Protein AF-0000000074723724 (afdb_homodimer)

InterPro domains:
  IPR002109 Glutaredoxin [PF00462] (59-127)
  IPR014025 Glutaredoxin subgroup [PR00160] (59-77)
  IPR014025 Glutaredoxin subgroup [PR00160] (110-123)
  IPR014025 Glutaredoxin subgroup [PR00160] (124-137)
  IPR036249 Thioredoxin-like superfamily [SSF52833] (50-151)

Nearest PDB structures (foldseek):
  7ncw-assembly1_A  TM=8.906E-01  e=2.108E-10  Chlamydomonas reinhardtii
  2ht9-assembly1_B  TM=9.575E-01  e=5.076E-09  Homo sapiens
  4i2t-assembly1_A  TM=9.176E-01  e=1.089E-08  Chlorella sorokiniana
  5gtx-assembly2_B  TM=9.236E-01  e=1.931E-08  Polygonaceae
  2hzf-assembly2_B  TM=8.648E-01  e=1.557E-06  Ectromelia virus Moscow

Solvent-accessible surface area (backbone atoms only — not comparable to full-atom values): 16863 Å² total; per-residue (Å²): 134,84,81,72,78,78,70,75,73,72,72,73,68,66,65,59,56,59,57,49,50,52,49,50,54,53,54,59,60,60,62,63,64,62,65,68,58,52,63,62,50,53,60,51,51,55,52,52,51,47,52,49,50,44,63,70,30,47,33,36,33,39,31,35,63,60,37,67,51,23,50,49,45,50,48,54,44,50,74,72,63,41,68,65,47,72,49,54,31,22,37,72,74,66,42,71,66,46,97,49,51,66,58,54,29,52,50,37,26,72,78,72,73,42,48,69,69,19,37,35,28,49,61,53,36,82,71,38,36,38,70,46,49,54,52,29,51,74,72,44,54,42,56,53,54,36,52,74,50,60,36,104,136,79,82,75,73,78,73,76,74,72,73,72,66,67,66,56,57,59,56,49,51,52,50,51,54,54,53,59,61,58,64,64,64,59,65,68,58,51,62,62,47,53,61,51,51,56,52,52,54,47,51,47,49,42,62,69,31,48,32,34,32,39,31,34,62,58,39,65,51,24,51,49,42,51,47,56,43,50,73,72,61,40,68,67,47,72,50,53,32,22,38,74,74,66,43,72,65,46,96,49,51,64,58,52,27,53,51,37,25,72,76,72,74,42,46,67,68,18,37,34,28,49,60,50,36,82,72,38,37,37,70,47,49,54,50,28,52,75,74,44,54,42,57,54,54,37,53,75,49,59,37,104

Foldseek 3Di:
DPPPDPPPPPPPPPPVVVVVVVVVVVVVVVPPVPPVVVVVVLLVVQVVVVLVCLQPWQKEKEDAQQDVLRVLLVVLCVVLVFDHHYDHQAYNVRHGPDPDLVSVLVVCCVPPVGSDDTWMHGNNDTQDHSVRSVVCSVVVNNVVSSVVSVRD/DPDPDDPPPPPPPPPVVVVVVVVVVVVVVVVPVPPVVVVVVLLVVLVVVVLVCLQPWQKEKEDAQQDVLRVLLVVLCVVLVFDHHYDHQAYNVRHGPDPDLVSVLVVCCVPPVGSDDTWMHGNNDTQDHSVRSVVCSVVVNNVVSSVVSVRD

Secondary structure (DSSP, 8-state):
-TTGGGGGGGGGGGHHHHHHHHHHHHHHHHHTTHHHHHHHHHHHHHHHHHHHHHHH-SEEEEE-TT-HHHHHHHHHHHHTT---EEEESB-TTS-BSSS-HHHHHHHHHHHHS---S-EEEETTEEEESHHHHHHHHHHTHHHHHHHHTT--/--TTGGGGGGGGGGHHHHHHHHHHHHHHHHHTTHHHHHHHHHHHHHHHHHHHHHHH-SEEEEE-TT-HHHHHHHHHHHHTT---EEEESB-TTS-BSSS-HHHHHHHHHHHHS---S-EEEETTEEEE-HHHHHHHHHHTHHHHHHHHTT--

Radius of gyration: 32.84 Å; Cα contacts (8 Å, |Δi|>4): 364; chains: 2; bounding box: 117×63×36 Å

Sequence (304 aa):
MATAAMRDAITTRRSWYRLLFLAVTVFILSRRIGALSVLSAQGSLQMSDLEEKINTSKVLLISKEWCPFCQRAKAVLSNLGVSFSVLELENKARQPLVEDPTAVMDYMENITGARSVPRLFIAGHFIGGCDDVVRMASSGELQKRLKQAGAFMATAAMRDAITTRRSWYRLLFLAVTVFILSRRIGALSVLSAQGSLQMSDLEEKINTSKVLLISKEWCPFCQRAKAVLSNLGVSFSVLELENKARQPLVEDPTAVMDYMENITGARSVPRLFIAGHFIGGCDDVVRMASSGELQKRLKQAGAF

pLDDT: mean 84.17, std 22.17, range [23.75, 99.0]

Structure (mmCIF, N/CA/C/O backbone):
data_AF-0000000074723724-model_v1
#
loop_
_entity.id
_entity.type
_entity.pdbx_description
1 polymer 'Glutaredoxin domain-containing protein'
#
loop_
_atom_site.group_PDB
_atom_site.id
_atom_site.type_symbol
_atom_site.label_atom_id
_atom_site.label_alt_id
_atom_site.label_comp_id
_atom_site.label_asym_id
_atom_site.label_entity_id
_atom_site.label_seq_id
_atom_site.pdbx_PDB_ins_code
_atom_site.Cartn_x
_atom_site.Cartn_y
_atom_site.Cartn_z
_atom_site.occupancy
_atom_site.B_iso_or_equiv
_atom_site.auth_seq_id
_atom_site.auth_comp_id
_atom_site.auth_asym_id
_atom_site.auth_atom_id
_atom_site.pdbx_PDB_model_num
ATOM 1 N N . MET A 1 1 ? 88.625 32 -20.906 1 24.2 1 MET A N 1
ATOM 2 C CA . MET A 1 1 ? 88.125 32.25 -19.547 1 24.2 1 MET A CA 1
ATOM 3 C C . MET A 1 1 ? 86.562 32.219 -19.547 1 24.2 1 MET A C 1
ATOM 5 O O . MET A 1 1 ? 85.938 32.344 -18.484 1 24.2 1 MET A O 1
ATOM 9 N N . ALA A 1 2 ? 85.875 32.312 -20.766 1 37.78 2 ALA A N 1
ATOM 10 C CA . ALA A 1 2 ? 84.5 32.688 -20.875 1 37.78 2 ALA A CA 1
ATOM 11 C C . ALA A 1 2 ? 83.562 31.469 -20.656 1 37.78 2 ALA A C 1
ATOM 13 O O . ALA A 1 2 ? 82.375 31.578 -20.719 1 37.78 2 ALA A O 1
ATOM 14 N N . THR A 1 3 ? 84.125 30.188 -20.312 1 31.16 3 THR A N 1
ATOM 15 C CA . THR A 1 3 ? 83.312 28.969 -20.5 1 31.16 3 THR A CA 1
ATOM 16 C C . THR A 1 3 ? 82.438 28.719 -19.281 1 31.16 3 THR A C 1
ATOM 18 O O . THR A 1 3 ? 81.438 27.969 -19.375 1 31.16 3 THR A O 1
ATOM 21 N N . ALA A 1 4 ? 82.688 29.297 -18 1 32.28 4 ALA A N 1
ATOM 22 C CA . ALA A 1 4 ? 82.188 28.688 -16.766 1 32.28 4 ALA A CA 1
ATOM 23 C C . ALA A 1 4 ? 80.75 29.094 -16.469 1 32.28 4 ALA A C 1
ATOM 25 O O . ALA A 1 4 ? 80.062 28.359 -15.789 1 32.28 4 ALA A O 1
ATOM 26 N N . ALA A 1 5 ? 80.25 30.203 -16.859 1 37.78 5 ALA A N 1
ATOM 27 C CA . ALA A 1 5 ? 79.188 30.812 -16.078 1 37.78 5 ALA A CA 1
ATOM 28 C C . ALA A 1 5 ? 77.812 30.156 -16.406 1 37.78 5 ALA A C 1
ATOM 30 O O . ALA A 1 5 ? 76.812 30.406 -15.719 1 37.78 5 ALA A O 1
ATOM 31 N N . MET A 1 6 ? 77.562 29.312 -17.469 1 30.92 6 MET A N 1
ATOM 32 C CA . MET A 1 6 ? 76.25 29.078 -17.922 1 30.92 6 MET A CA 1
ATOM 33 C C . MET A 1 6 ? 75.562 27.969 -17.109 1 30.92 6 MET A C 1
ATOM 35 O O . MET A 1 6 ? 74.438 27.594 -17.391 1 30.92 6 MET A O 1
ATOM 39 N N . ARG A 1 7 ? 76.25 27.297 -16.062 1 36.38 7 ARG A N 1
ATOM 40 C CA . ARG A 1 7 ? 75.625 26.016 -15.648 1 36.38 7 ARG A CA 1
ATOM 41 C C . ARG A 1 7 ? 74.5 26.203 -14.648 1 36.38 7 ARG A C 1
ATOM 43 O O . ARG A 1 7 ? 73.812 25.266 -14.312 1 36.38 7 ARG A O 1
ATOM 50 N N . ASP A 1 8 ? 74.375 27.344 -13.961 1 34.59 8 ASP A N 1
ATOM 51 C CA . ASP A 1 8 ? 73.688 27.219 -12.688 1 34.59 8 ASP A CA 1
ATOM 52 C C . ASP A 1 8 ? 72.188 27.281 -12.875 1 34.59 8 ASP A C 1
ATOM 54 O O . ASP A 1 8 ? 71.438 27.328 -11.898 1 34.59 8 ASP A O 1
ATOM 58 N N . ALA A 1 9 ? 71.562 27.375 -14.141 1 36.59 9 ALA A N 1
ATOM 59 C CA . ALA A 1 9 ? 70.188 27.781 -14.18 1 36.59 9 ALA A CA 1
ATOM 60 C C . ALA A 1 9 ? 69.25 26.609 -13.898 1 36.59 9 ALA A C 1
ATOM 62 O O . ALA A 1 9 ? 68.062 26.797 -13.734 1 36.59 9 ALA A O 1
ATOM 63 N N . ILE A 1 10 ? 69.75 25.344 -13.867 1 40.44 10 ILE A N 1
ATOM 64 C CA . ILE A 1 10 ? 68.75 24.312 -14.078 1 40.44 10 ILE A CA 1
ATOM 65 C C . ILE A 1 10 ? 68.062 23.984 -12.75 1 40.44 10 ILE A C 1
ATOM 67 O O . ILE A 1 10 ? 67 23.328 -12.734 1 40.44 10 ILE A O 1
ATOM 71 N N . THR A 1 11 ? 68.438 24.484 -11.562 1 43.09 11 THR A N 1
ATOM 72 C CA . THR A 1 11 ? 68 23.734 -10.391 1 43.09 11 THR A CA 1
ATOM 73 C C . THR A 1 11 ? 66.625 24.188 -9.938 1 43.09 11 THR A C 1
ATOM 75 O O . THR A 1 11 ? 66 23.531 -9.109 1 43.09 11 THR A O 1
ATOM 78 N N . THR A 1 12 ? 66.062 25.344 -10.391 1 43.47 12 THR A N 1
ATOM 79 C CA . THR A 1 12 ? 65 25.875 -9.578 1 43.47 12 THR A CA 1
ATOM 80 C C . THR A 1 12 ? 63.656 25.297 -10.023 1 43.47 12 THR A C 1
ATOM 82 O O . THR A 1 12 ? 62.594 25.656 -9.484 1 43.47 12 THR A O 1
ATOM 85 N N . ARG A 1 13 ? 63.562 24.469 -11.078 1 45.44 13 ARG A N 1
ATOM 86 C CA . ARG A 1 13 ? 62.219 24.203 -11.625 1 45.44 13 ARG A CA 1
ATOM 87 C C . ARG A 1 13 ? 61.531 23.109 -10.836 1 45.44 13 ARG A C 1
ATOM 89 O O . ARG A 1 13 ? 60.375 22.75 -11.141 1 45.44 13 ARG A O 1
ATOM 96 N N . ARG A 1 14 ? 62.25 22.453 -9.938 1 47.97 14 ARG A N 1
ATOM 97 C CA . ARG A 1 14 ? 61.625 21.234 -9.438 1 47.97 14 ARG A CA 1
ATOM 98 C C . ARG A 1 14 ? 60.594 21.562 -8.344 1 47.97 14 ARG A C 1
ATOM 100 O O . ARG A 1 14 ? 59.688 20.797 -8.086 1 47.97 14 ARG A O 1
ATOM 107 N N . SER A 1 15 ? 60.719 22.812 -7.742 1 51.59 15 SER A N 1
ATOM 108 C CA . SER A 1 15 ? 59.938 22.969 -6.512 1 51.59 15 SER A CA 1
ATOM 109 C C . SER A 1 15 ? 58.5 23.391 -6.805 1 51.59 15 SER A C 1
ATOM 111 O O . SER A 1 15 ? 57.625 23.266 -5.945 1 51.59 15 SER A O 1
ATOM 113 N N . TRP A 1 16 ? 58.281 23.812 -8.078 1 56.59 16 TRP A N 1
ATOM 114 C CA . TRP A 1 16 ? 56.938 24.375 -8.305 1 56.59 16 TRP A CA 1
ATOM 115 C C . TRP A 1 16 ? 55.938 23.266 -8.555 1 56.59 16 TRP A C 1
ATOM 117 O O . TRP A 1 16 ? 54.719 23.484 -8.453 1 56.59 16 TRP A O 1
ATOM 127 N N . TYR A 1 17 ? 56.469 22.016 -8.945 1 57.62 17 TYR A N 1
ATOM 128 C CA . TYR A 1 17 ? 55.5 20.969 -9.281 1 57.62 17 TYR A CA 1
ATOM 129 C C . TYR A 1 17 ? 54.844 20.406 -8.016 1 57.62 17 TYR A C 1
ATOM 131 O O . TYR A 1 17 ? 53.688 19.984 -8.047 1 57.62 17 TYR A O 1
ATOM 139 N N . ARG A 1 18 ? 55.594 20.578 -6.84 1 59.06 18 ARG A N 1
ATOM 140 C CA . ARG A 1 18 ? 55.031 20.047 -5.602 1 59.06 18 ARG A CA 1
ATOM 141 C C . ARG A 1 18 ? 53.938 20.938 -5.055 1 59.06 18 ARG A C 1
ATOM 143 O O . ARG A 1 18 ? 52.969 20.453 -4.492 1 59.06 18 ARG A O 1
ATOM 150 N N . LEU A 1 19 ? 54.031 22.281 -5.312 1 61.84 19 LEU A N 1
ATOM 151 C CA . LEU A 1 19 ? 53 23.203 -4.855 1 61.84 19 LEU A CA 1
ATOM 152 C C . LEU A 1 19 ? 51.75 23.094 -5.734 1 61.84 19 LEU A C 1
ATOM 154 O O . LEU A 1 19 ? 50.625 23.172 -5.234 1 61.84 19 LEU A O 1
ATOM 158 N N . LEU A 1 20 ? 52.062 22.688 -7.004 1 63.62 20 LEU A N 1
ATOM 159 C CA . LEU A 1 20 ? 50.938 22.562 -7.922 1 63.62 20 LEU A CA 1
ATOM 160 C C . LEU A 1 20 ? 50.188 21.266 -7.672 1 63.62 20 LEU A C 1
ATOM 162 O O . LEU A 1 20 ? 48.938 21.25 -7.742 1 63.62 20 LEU A O 1
ATOM 166 N N . PHE A 1 21 ? 50.938 20.297 -7.199 1 62.22 21 PHE A N 1
ATOM 167 C CA . PHE A 1 21 ? 50.312 19.016 -6.934 1 62.22 21 PHE A CA 1
ATOM 168 C C . PHE A 1 21 ? 49.469 19.094 -5.668 1 62.22 21 PHE A C 1
ATOM 170 O O . PHE A 1 21 ? 48.375 18.516 -5.609 1 62.22 21 PHE A O 1
ATOM 177 N N . LEU A 1 22 ? 49.875 19.922 -4.711 1 62.03 22 LEU A N 1
ATOM 178 C CA . LEU A 1 22 ? 49.125 20.094 -3.479 1 62.03 22 LEU A CA 1
ATOM 179 C C . LEU A 1 22 ? 47.875 20.938 -3.719 1 62.03 22 LEU A C 1
ATOM 181 O O . LEU A 1 22 ? 46.812 20.656 -3.16 1 62.03 22 LEU A O 1
ATOM 185 N N . ALA A 1 23 ? 47.938 21.828 -4.656 1 60.78 23 ALA A N 1
ATOM 186 C CA . ALA A 1 23 ? 46.812 22.688 -4.973 1 60.78 23 ALA A CA 1
ATOM 187 C C . ALA A 1 23 ? 45.75 21.922 -5.777 1 60.78 23 ALA A C 1
ATOM 189 O O . ALA A 1 23 ? 44.562 22.078 -5.547 1 60.78 23 ALA A O 1
ATOM 190 N N . VAL A 1 24 ? 46.219 20.984 -6.562 1 59.16 24 VAL A N 1
ATOM 191 C CA . VAL A 1 24 ? 45.281 20.219 -7.383 1 59.16 24 VAL A CA 1
ATOM 192 C C . VAL A 1 24 ? 44.562 19.172 -6.523 1 59.16 24 VAL A C 1
ATOM 194 O O . VAL A 1 24 ? 43.375 18.953 -6.668 1 59.16 24 VAL A O 1
ATOM 197 N N . THR A 1 25 ? 45.344 18.672 -5.555 1 60.91 25 THR A N 1
ATOM 198 C CA . THR A 1 25 ? 44.719 17.688 -4.672 1 60.91 25 THR A CA 1
ATOM 199 C C . THR A 1 25 ? 43.719 18.359 -3.721 1 60.91 25 THR A C 1
ATOM 201 O O . THR A 1 25 ? 42.656 17.812 -3.438 1 60.91 25 THR A O 1
ATOM 204 N N . VAL A 1 26 ? 44.031 19.609 -3.359 1 59.31 26 VAL A N 1
ATOM 205 C CA . VAL A 1 26 ? 43.156 20.344 -2.469 1 59.31 26 VAL A CA 1
ATOM 206 C C . VAL A 1 26 ? 41.938 20.859 -3.25 1 59.31 26 VAL A C 1
ATOM 208 O O . VAL A 1 26 ? 40.812 20.891 -2.729 1 59.31 26 VAL A O 1
ATOM 211 N N . PHE A 1 27 ? 42.094 21.078 -4.531 1 58.72 27 PHE A N 1
ATOM 212 C CA . PHE A 1 27 ? 41 21.578 -5.355 1 58.72 27 PHE A CA 1
ATOM 213 C C . PHE A 1 27 ? 40.031 20.469 -5.688 1 58.72 27 PHE A C 1
ATOM 215 O O 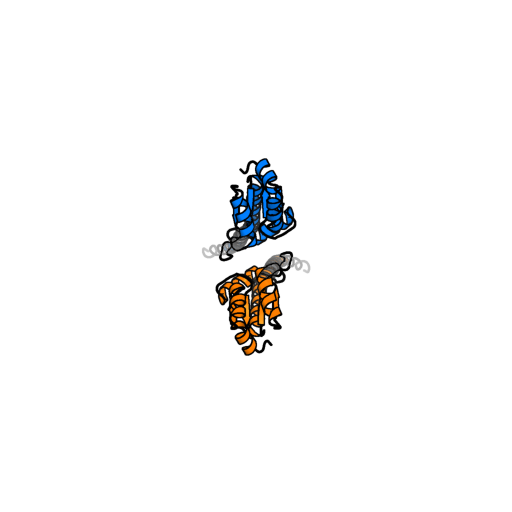. PHE A 1 27 ? 38.812 20.688 -5.707 1 58.72 27 PHE A O 1
ATOM 222 N N . ILE A 1 28 ? 40.469 19.266 -5.816 1 56.91 28 ILE A N 1
ATOM 223 C CA . ILE A 1 28 ? 39.594 18.156 -6.156 1 56.91 28 ILE A CA 1
ATOM 224 C C . ILE A 1 28 ? 38.844 17.688 -4.91 1 56.91 28 ILE A C 1
ATOM 226 O O . ILE A 1 28 ? 37.688 17.328 -4.988 1 56.91 28 ILE A O 1
ATOM 230 N N . LEU A 1 29 ? 39.5 17.859 -3.775 1 55.25 29 LEU A N 1
ATOM 231 C CA . LEU A 1 29 ? 38.875 17.422 -2.537 1 55.25 29 LEU A CA 1
ATOM 232 C C . LEU A 1 29 ? 37.781 18.406 -2.107 1 55.25 29 LEU A C 1
ATOM 234 O O . LEU A 1 29 ? 36.844 18.031 -1.4 1 55.25 29 LEU A O 1
ATOM 238 N N . SER A 1 30 ? 37.812 19.609 -2.664 1 49.69 30 SER A N 1
ATOM 239 C CA . SER A 1 30 ? 36.812 20.562 -2.223 1 49.69 30 SER A CA 1
ATOM 240 C C . SER A 1 30 ? 35.5 20.391 -2.98 1 49.69 30 SER A C 1
ATOM 242 O O . SER A 1 30 ? 34.438 20.812 -2.508 1 49.69 30 SER A O 1
ATOM 244 N N . ARG A 1 31 ? 35.594 19.781 -4.102 1 47.62 31 ARG A N 1
ATOM 245 C CA . ARG A 1 31 ? 34.375 19.781 -4.879 1 47.62 31 ARG A CA 1
ATOM 246 C C . ARG A 1 31 ? 33.438 18.641 -4.457 1 47.62 31 ARG A C 1
ATOM 248 O O . ARG A 1 31 ? 32.25 18.641 -4.766 1 47.62 31 ARG A O 1
ATOM 255 N N . ARG A 1 32 ? 33.969 17.703 -3.861 1 48.59 32 ARG A N 1
ATOM 256 C CA . ARG A 1 32 ? 33.156 16.531 -3.648 1 48.59 32 ARG A CA 1
ATOM 257 C C . ARG A 1 32 ? 32.344 16.641 -2.361 1 48.59 32 ARG A C 1
ATOM 259 O O . ARG A 1 32 ? 31.531 15.766 -2.049 1 48.59 32 ARG A O 1
ATOM 266 N N . ILE A 1 33 ? 32.594 17.562 -1.54 1 51.09 33 ILE A N 1
ATOM 267 C CA . ILE A 1 33 ? 31.875 17.562 -0.268 1 51.09 33 ILE A CA 1
ATOM 268 C C . ILE A 1 33 ? 30.469 18.141 -0.464 1 51.09 33 ILE A C 1
ATOM 270 O O . ILE A 1 33 ? 29.594 17.953 0.392 1 51.09 33 ILE A O 1
ATOM 274 N N . GLY A 1 34 ? 30.203 18.625 -1.606 1 42.34 34 GLY A N 1
ATOM 275 C CA . GLY A 1 34 ? 28.938 19.344 -1.675 1 42.34 34 GLY A CA 1
ATOM 276 C C . GLY A 1 34 ? 27.766 18.438 -1.956 1 42.34 34 GLY A C 1
ATOM 277 O O . GLY A 1 34 ? 26.609 18.859 -1.844 1 42.34 34 GLY A O 1
ATOM 278 N N . ALA A 1 35 ? 27.969 17.297 -2.58 1 48.72 35 ALA A N 1
ATOM 279 C CA . ALA A 1 35 ? 26.812 16.547 -3.074 1 48.72 35 ALA A CA 1
ATOM 280 C C . ALA A 1 35 ? 26.125 15.781 -1.945 1 48.72 35 ALA A C 1
ATOM 282 O O . ALA A 1 35 ? 24.922 15.547 -1.987 1 48.72 35 ALA A O 1
ATOM 283 N N . LEU A 1 36 ? 26.844 15.477 -0.868 1 51.78 36 LEU A N 1
ATOM 284 C CA . LEU A 1 36 ? 26.25 14.672 0.191 1 51.78 36 LEU A CA 1
ATOM 285 C C . LEU A 1 36 ? 25.219 15.477 0.973 1 51.78 36 LEU A C 1
ATOM 287 O O . LEU A 1 36 ? 24.219 14.922 1.454 1 51.78 36 LEU A O 1
ATOM 291 N N . SER A 1 37 ? 25.328 16.812 1.119 1 49.69 37 SER A N 1
ATOM 292 C CA . SER A 1 37 ? 24.453 17.641 1.946 1 49.69 37 SER A CA 1
ATOM 293 C C . SER A 1 37 ? 23.094 17.844 1.287 1 49.69 37 SER A C 1
ATOM 295 O O . SER A 1 37 ? 22.094 18 1.974 1 49.69 37 SER A O 1
ATOM 297 N N . VAL A 1 38 ? 23.047 17.703 0.028 1 50.72 38 VAL A N 1
ATOM 298 C CA . VAL A 1 38 ? 21.828 18.047 -0.691 1 50.72 38 VAL A CA 1
ATOM 299 C C . VAL A 1 38 ? 20.781 16.953 -0.505 1 50.72 38 VAL A C 1
ATOM 301 O O . VAL A 1 38 ? 19.578 17.219 -0.431 1 50.72 38 VAL A O 1
ATOM 304 N N . LEU A 1 39 ? 21.188 15.727 -0.375 1 54 39 LEU A N 1
ATOM 305 C CA . LEU A 1 39 ? 20.25 14.617 -0.244 1 54 39 LEU A CA 1
ATOM 306 C C . LEU A 1 39 ? 19.469 14.719 1.058 1 54 39 LEU A C 1
ATOM 308 O O . LEU A 1 39 ? 18.25 14.477 1.078 1 54 39 LEU A O 1
ATOM 312 N N . SER A 1 40 ? 20.156 15.047 2.18 1 56.91 40 SER A N 1
ATOM 313 C CA . SER A 1 40 ? 19.484 15.195 3.469 1 56.91 40 SER A CA 1
ATOM 314 C C . SER A 1 40 ? 18.547 16.391 3.469 1 56.91 40 SER A C 1
ATOM 316 O O . SER A 1 40 ? 17.469 16.344 4.07 1 56.91 40 SER A O 1
ATOM 318 N N . ALA A 1 41 ? 18.828 17.375 2.701 1 57.78 41 ALA A N 1
ATOM 319 C CA . ALA A 1 41 ? 18.094 18.641 2.693 1 57.78 41 ALA A CA 1
ATOM 320 C C . ALA A 1 41 ? 16.734 18.469 1.996 1 57.78 41 ALA A C 1
ATOM 322 O O . ALA A 1 41 ? 15.742 19.078 2.404 1 57.78 41 ALA A O 1
ATOM 323 N N . GLN A 1 42 ? 16.734 17.641 1.019 1 60.78 42 GLN A N 1
ATOM 324 C CA . GLN A 1 42 ? 15.484 17.453 0.276 1 60.78 42 GLN A CA 1
ATOM 325 C C . GLN A 1 42 ? 14.422 16.781 1.143 1 60.78 42 GLN A C 1
ATOM 327 O O . GLN A 1 42 ? 13.258 17.172 1.11 1 60.78 42 GLN A O 1
ATOM 332 N N . GLY A 1 43 ? 14.859 15.805 1.968 1 67.25 43 GLY A N 1
ATOM 333 C CA . GLY A 1 43 ? 13.93 15.172 2.889 1 67.25 43 GLY A CA 1
ATOM 334 C C . GLY A 1 43 ? 13.328 16.141 3.891 1 67.25 43 GLY A C 1
ATOM 335 O O . GLY A 1 43 ? 12.141 16.062 4.191 1 67.25 43 GLY A O 1
ATOM 336 N N . SER A 1 44 ? 14.094 17.094 4.191 1 74.19 44 SER A N 1
ATOM 337 C CA . SER A 1 44 ? 13.672 18.094 5.168 1 74.19 44 SER A CA 1
ATOM 338 C C . SER A 1 44 ? 12.641 19.031 4.57 1 74.19 44 SER A C 1
ATOM 340 O O . SER A 1 44 ? 11.672 19.406 5.238 1 74.19 44 SER A O 1
ATOM 342 N N . LEU A 1 45 ? 12.734 19.359 3.34 1 83.06 45 LEU A N 1
ATOM 343 C CA . LEU A 1 45 ? 11.805 20.297 2.713 1 83.06 45 LEU A CA 1
ATOM 344 C C . LEU A 1 45 ? 10.438 19.641 2.52 1 83.06 45 LEU A C 1
ATOM 346 O O . LEU A 1 45 ? 9.406 20.297 2.736 1 83.06 45 LEU A O 1
ATOM 350 N N . GLN A 1 46 ? 10.398 18.438 2.201 1 93.06 46 GLN A N 1
ATOM 351 C CA . GLN A 1 46 ? 9.141 17.734 2.012 1 93.06 46 GLN A CA 1
ATOM 352 C C . GLN A 1 46 ? 8.32 17.703 3.301 1 93.06 46 GLN A C 1
ATOM 354 O O . GLN A 1 46 ? 7.117 17.953 3.281 1 93.06 46 GLN A O 1
ATOM 359 N N . MET A 1 47 ? 9.031 17.484 4.406 1 95.19 47 MET A N 1
ATOM 360 C CA . MET A 1 47 ? 8.312 17.375 5.672 1 95.19 47 MET A CA 1
ATOM 361 C C . MET A 1 47 ? 7.84 18.75 6.141 1 95.19 47 MET A C 1
ATOM 363 O O . MET A 1 47 ? 6.766 18.875 6.73 1 95.19 47 MET A O 1
ATOM 367 N N . SER A 1 48 ? 8.672 19.719 5.887 1 95.19 48 SER A N 1
ATOM 368 C CA . SER A 1 48 ? 8.242 21.078 6.223 1 95.19 48 SER A CA 1
ATOM 369 C C . SER A 1 48 ? 6.996 21.469 5.438 1 95.19 48 SER A C 1
ATOM 371 O O . SER A 1 48 ? 6.078 22.094 5.984 1 95.19 48 SER A O 1
ATOM 373 N N . ASP A 1 49 ? 6.941 21.188 4.188 1 96.62 49 ASP A N 1
ATOM 374 C CA . ASP A 1 49 ? 5.777 21.469 3.348 1 96.62 49 ASP A CA 1
ATOM 375 C C . ASP A 1 49 ? 4.551 20.703 3.844 1 96.62 49 ASP A C 1
ATOM 377 O O . ASP A 1 49 ? 3.443 21.25 3.855 1 96.62 49 ASP A O 1
ATOM 381 N N . LEU A 1 50 ? 4.781 19.484 4.234 1 98.06 50 LEU A N 1
ATOM 382 C CA . LEU A 1 50 ? 3.693 18.656 4.746 1 98.06 50 LEU A CA 1
ATOM 383 C C . LEU A 1 50 ? 3.123 19.25 6.031 1 98.06 50 LEU A C 1
ATOM 385 O O . LEU A 1 50 ? 1.904 19.359 6.184 1 98.06 50 LEU A O 1
ATOM 389 N N . GLU A 1 51 ? 3.963 19.594 6.91 1 97.62 51 GLU A N 1
ATOM 390 C CA . GLU A 1 51 ? 3.523 20.203 8.164 1 97.62 51 GLU A CA 1
ATOM 391 C C . GLU A 1 51 ? 2.723 21.469 7.906 1 97.62 51 GLU A C 1
ATOM 393 O O . GLU A 1 51 ? 1.697 21.703 8.555 1 97.62 51 GLU A O 1
ATOM 398 N N . GLU A 1 52 ? 3.24 22.234 7 1 97.88 52 GLU A N 1
ATOM 399 C CA . GLU A 1 52 ? 2.52 23.453 6.641 1 97.88 52 GLU A CA 1
ATOM 400 C C . GLU A 1 52 ? 1.139 23.125 6.078 1 97.88 52 GLU A C 1
ATOM 402 O O . GLU A 1 52 ? 0.149 23.781 6.438 1 97.88 52 GLU A O 1
ATOM 407 N N . LYS A 1 53 ? 1.047 22.172 5.195 1 98.25 53 LYS A N 1
ATOM 408 C CA . LYS A 1 53 ? -0.225 21.781 4.602 1 98.25 53 LYS A CA 1
ATOM 409 C C . LYS A 1 53 ? -1.205 21.297 5.672 1 98.25 53 LYS A C 1
ATOM 411 O O . LYS A 1 53 ? -2.385 21.656 5.645 1 98.25 53 LYS A O 1
ATOM 416 N N . ILE A 1 54 ? -0.686 20.516 6.613 1 98.56 54 ILE A N 1
ATOM 417 C CA . ILE A 1 54 ? -1.52 20.031 7.703 1 98.56 54 ILE A CA 1
ATOM 418 C C . ILE A 1 54 ? -2.068 21.203 8.508 1 98.56 54 ILE A C 1
ATOM 420 O O . ILE A 1 54 ? -3.262 21.25 8.812 1 98.56 54 ILE A O 1
ATOM 424 N N . ASN A 1 55 ? -1.264 22.188 8.695 1 97.62 55 ASN A N 1
ATOM 425 C CA . ASN A 1 55 ? -1.603 23.281 9.609 1 97.62 55 ASN A CA 1
ATOM 426 C C . ASN A 1 55 ? -2.439 24.344 8.914 1 97.62 55 ASN A C 1
ATOM 428 O O . ASN A 1 55 ? -3.117 25.141 9.578 1 97.62 55 ASN A O 1
ATOM 432 N N . THR A 1 56 ? -2.447 24.391 7.609 1 97.75 56 THR A N 1
ATOM 433 C CA . THR A 1 56 ? -3.121 25.5 6.93 1 97.75 56 THR A CA 1
ATOM 434 C C . THR A 1 56 ? -4.41 25.016 6.273 1 97.75 56 THR A C 1
ATOM 436 O O . THR A 1 56 ? -5.262 25.828 5.902 1 97.75 56 THR A O 1
ATOM 439 N N . SER A 1 57 ? -4.555 23.75 6.082 1 98.06 57 SER A N 1
ATOM 440 C CA . SER A 1 57 ? -5.754 23.219 5.453 1 98.06 57 SER A CA 1
ATOM 441 C C . SER A 1 57 ? -6.891 23.062 6.465 1 98.06 57 SER A C 1
ATOM 443 O O . SER A 1 57 ? -6.66 22.672 7.609 1 98.06 57 SER A O 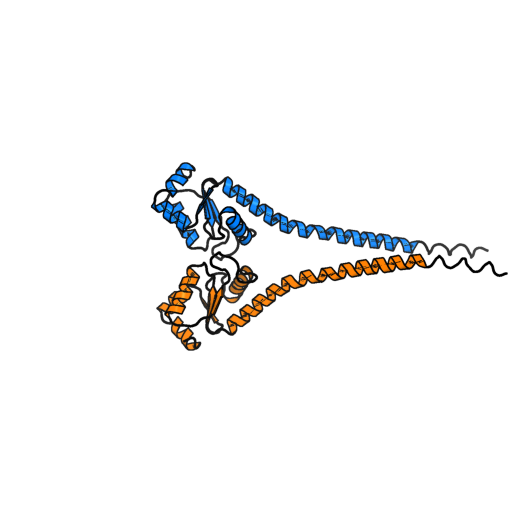1
ATOM 445 N N . LYS A 1 58 ? -8.078 23.391 6.012 1 98.38 58 LYS A N 1
ATOM 446 C CA . LYS A 1 58 ? -9.234 23.109 6.859 1 98.38 58 LYS A CA 1
ATOM 447 C C . LYS A 1 58 ? -9.461 21.594 6.973 1 98.38 58 LYS A C 1
ATOM 449 O O . LYS A 1 58 ? -9.734 21.094 8.062 1 98.38 58 LYS A O 1
ATOM 454 N N . VAL A 1 59 ? -9.453 20.906 5.832 1 98.94 59 VAL A N 1
ATOM 455 C CA . VAL A 1 59 ? -9.594 19.469 5.742 1 98.94 59 VAL A CA 1
ATOM 456 C C . VAL A 1 59 ? -8.523 18.891 4.809 1 98.94 59 VAL A C 1
ATOM 458 O O . VAL A 1 59 ? -8.461 19.266 3.635 1 98.94 59 VAL A O 1
ATOM 461 N N . LEU A 1 60 ? -7.598 18.031 5.332 1 98.94 60 LEU A N 1
ATOM 462 C CA . LEU A 1 60 ? -6.539 17.422 4.543 1 98.94 60 LEU A CA 1
ATOM 463 C C . LEU A 1 60 ? -6.586 15.898 4.672 1 98.94 60 LEU A C 1
ATOM 465 O O . LEU A 1 60 ? -6.66 15.367 5.785 1 98.94 60 LEU A O 1
ATOM 469 N N . LEU A 1 61 ? -6.578 15.227 3.557 1 99 61 LEU A N 1
ATOM 470 C CA . LEU A 1 61 ? -6.516 13.773 3.521 1 99 61 LEU A CA 1
ATOM 471 C C . LEU A 1 61 ? -5.199 13.305 2.914 1 99 61 LEU A C 1
ATOM 473 O O . LEU A 1 61 ? -4.883 13.641 1.771 1 99 61 LEU A O 1
ATOM 477 N N . ILE A 1 62 ? -4.395 12.617 3.746 1 98.94 62 ILE A N 1
ATOM 478 C CA . ILE A 1 62 ? -3.252 11.898 3.201 1 98.94 62 ILE A CA 1
ATOM 479 C C . ILE A 1 62 ? -3.723 10.594 2.557 1 98.94 62 ILE A C 1
ATOM 481 O O . ILE A 1 62 ? -4.441 9.805 3.18 1 98.94 62 ILE A O 1
ATOM 485 N N . SER A 1 63 ? -3.301 10.328 1.326 1 98.88 63 SER A N 1
ATOM 486 C CA . SER A 1 63 ? -3.975 9.297 0.545 1 98.88 63 SER A CA 1
ATOM 487 C C . SER A 1 63 ? -3.029 8.664 -0.471 1 98.88 63 SER A C 1
ATOM 489 O O . SER A 1 63 ? -1.89 9.109 -0.625 1 98.88 63 SER A O 1
ATOM 491 N N . LYS A 1 64 ? -3.463 7.598 -0.994 1 98.38 64 LYS A N 1
ATOM 492 C CA . LYS A 1 64 ? -2.941 6.992 -2.215 1 98.38 64 LYS A CA 1
ATOM 493 C C . LYS A 1 64 ? -4.062 6.719 -3.215 1 98.38 64 LYS A C 1
ATOM 495 O O . LYS A 1 64 ? -5.113 6.191 -2.846 1 98.38 64 LYS A O 1
ATOM 500 N N . GLU A 1 65 ? -3.82 7.098 -4.453 1 98.25 65 GLU A N 1
ATOM 501 C CA . GLU A 1 65 ? -4.891 7.051 -5.445 1 98.25 65 GLU A CA 1
ATOM 502 C C . GLU A 1 65 ? -5.426 5.633 -5.617 1 98.25 65 GLU A C 1
ATOM 504 O O . GLU A 1 65 ? -6.629 5.434 -5.789 1 98.25 65 GLU A O 1
ATOM 509 N N . TRP A 1 66 ? -4.5 4.676 -5.469 1 95.62 66 TRP A N 1
ATOM 510 C CA . TRP A 1 66 ? -4.852 3.301 -5.812 1 95.62 66 TRP A CA 1
ATOM 511 C C . TRP A 1 66 ? -5.547 2.607 -4.645 1 95.62 66 TRP A C 1
ATOM 513 O O . TRP A 1 66 ? -6.137 1.537 -4.812 1 95.62 66 TRP A O 1
ATOM 523 N N . CYS A 1 67 ? -5.59 3.082 -3.557 1 97 67 CYS A N 1
ATOM 524 C CA . CYS A 1 67 ? -5.977 2.377 -2.342 1 97 67 CYS A CA 1
ATOM 525 C C . CYS A 1 67 ? -7.48 2.467 -2.115 1 97 67 CYS A C 1
ATOM 527 O O . CYS A 1 67 ? -8.023 3.562 -1.969 1 97 67 CYS A O 1
ATOM 529 N N . PRO A 1 68 ? -8.18 1.383 -1.966 1 95.38 68 PRO A N 1
ATOM 530 C CA . PRO A 1 68 ? -9.641 1.411 -1.842 1 95.38 68 PRO A CA 1
ATOM 531 C C . PRO A 1 68 ? -10.109 2.072 -0.548 1 95.38 68 PRO A C 1
ATOM 533 O O . PRO A 1 68 ? -11.164 2.715 -0.526 1 95.38 68 PRO A O 1
ATOM 536 N N . PHE A 1 69 ? -9.344 1.928 0.46 1 97.69 69 PHE A N 1
ATOM 537 C CA . PHE A 1 69 ? -9.695 2.598 1.708 1 97.69 69 PHE A CA 1
ATOM 538 C C . PHE A 1 69 ? -9.641 4.113 1.543 1 97.69 69 PHE A C 1
ATOM 540 O O . PHE A 1 69 ? -10.469 4.832 2.102 1 97.69 69 PHE A O 1
ATOM 547 N N . CYS A 1 70 ? -8.672 4.574 0.846 1 98.69 70 CYS A N 1
ATOM 548 C CA . CYS A 1 70 ? -8.562 5.996 0.547 1 98.69 70 CYS A CA 1
ATOM 549 C C . CYS A 1 70 ? -9.742 6.469 -0.297 1 98.69 70 CYS A C 1
ATOM 551 O O . CYS A 1 70 ? -10.289 7.543 -0.053 1 98.69 70 CYS A O 1
ATOM 553 N N . GLN A 1 71 ? -10.109 5.688 -1.256 1 98.25 71 GLN A N 1
ATOM 554 C CA . GLN A 1 71 ? -11.258 6.031 -2.084 1 98.25 71 GLN A CA 1
ATOM 555 C C . GLN A 1 71 ? -12.531 6.113 -1.249 1 98.25 71 GLN A C 1
ATOM 557 O O . GLN A 1 71 ? -13.359 7.004 -1.454 1 98.25 71 GLN A O 1
ATOM 562 N N . ARG A 1 72 ? -12.633 5.172 -0.336 1 98.38 72 ARG A N 1
ATOM 563 C CA . ARG A 1 72 ? -13.805 5.156 0.527 1 98.38 72 ARG A CA 1
ATOM 564 C C . ARG A 1 72 ? -13.867 6.41 1.395 1 98.38 72 ARG A C 1
ATOM 566 O O . ARG A 1 72 ? -14.922 7.035 1.516 1 98.38 72 ARG A O 1
ATOM 573 N N . ALA A 1 73 ? -12.789 6.777 2.014 1 98.88 73 ALA A N 1
ATOM 574 C CA . ALA A 1 73 ? -12.75 7.992 2.826 1 98.88 73 ALA A CA 1
ATOM 575 C C . ALA A 1 73 ? -13.078 9.227 1.991 1 98.88 73 ALA A C 1
ATOM 577 O O . ALA A 1 73 ? -13.836 10.094 2.428 1 98.88 73 ALA A O 1
ATOM 578 N N . LYS A 1 74 ? -12.5 9.297 0.806 1 98.81 74 LYS A N 1
ATOM 579 C CA . LYS A 1 74 ? -12.797 10.414 -0.09 1 98.81 74 LYS A CA 1
ATOM 580 C C . LYS A 1 74 ? -14.289 10.469 -0.421 1 98.81 74 LYS A C 1
ATOM 582 O O . LYS A 1 74 ? -14.875 11.555 -0.467 1 98.81 74 LYS A O 1
ATOM 587 N N . ALA A 1 75 ? -14.875 9.367 -0.672 1 98.81 75 ALA A N 1
ATOM 588 C CA . ALA A 1 75 ? -16.297 9.305 -1 1 98.81 75 ALA A CA 1
ATOM 589 C C . ALA A 1 75 ? -17.156 9.828 0.155 1 98.81 75 ALA A C 1
ATOM 591 O O . ALA A 1 75 ? -18.125 10.555 -0.061 1 98.81 75 ALA A O 1
ATOM 592 N N . VAL A 1 76 ? -16.812 9.391 1.315 1 98.88 76 VAL A N 1
ATOM 593 C CA . VAL A 1 76 ? -17.547 9.844 2.494 1 98.88 76 VAL A CA 1
ATOM 594 C C . VAL A 1 76 ? -17.5 11.367 2.572 1 98.88 76 VAL A C 1
ATOM 596 O O . VAL A 1 76 ? -18.531 12.016 2.748 1 98.88 76 VAL A O 1
ATOM 599 N N . LEU A 1 77 ? -16.312 11.984 2.426 1 98.81 77 LEU A N 1
ATOM 600 C CA . LEU A 1 77 ? -16.141 13.438 2.504 1 98.81 77 LEU A CA 1
ATOM 601 C C . LEU A 1 77 ? -16.906 14.133 1.375 1 98.81 77 LEU A C 1
ATOM 603 O O . LEU A 1 77 ? -17.562 15.141 1.599 1 98.81 77 LEU A O 1
ATOM 607 N N . SER A 1 78 ? -16.844 13.586 0.241 1 98.69 78 SER A N 1
ATOM 608 C CA . SER A 1 78 ? -17.531 14.148 -0.917 1 98.69 78 SER A CA 1
ATOM 609 C C . SER A 1 78 ? -19.047 14.102 -0.732 1 98.69 78 SER A C 1
ATOM 611 O O . SER A 1 78 ? -19.75 15.062 -1.061 1 98.69 78 SER A O 1
ATOM 613 N N . ASN A 1 79 ? -19.5 13.016 -0.229 1 98.31 79 ASN A N 1
ATOM 614 C CA . ASN A 1 79 ? -20.938 12.844 -0.015 1 98.31 79 ASN A CA 1
ATOM 615 C C . ASN A 1 79 ? -21.469 13.836 1.013 1 98.31 79 ASN A C 1
ATOM 617 O O . ASN A 1 79 ? -22.641 14.219 0.959 1 98.31 79 ASN A O 1
ATOM 621 N N . LEU A 1 80 ? -20.641 14.211 1.911 1 98.19 80 LEU A N 1
ATOM 622 C CA . LEU A 1 80 ? -21.031 15.18 2.934 1 98.19 80 LEU A CA 1
ATOM 623 C C . LEU A 1 80 ? -21.031 16.594 2.373 1 98.19 80 LEU A C 1
ATOM 625 O O . LEU A 1 80 ? -21.438 17.531 3.053 1 98.19 80 LEU A O 1
ATOM 629 N N . GLY A 1 81 ? -20.406 16.734 1.184 1 97.56 81 GLY A N 1
ATOM 630 C CA . GLY A 1 81 ? -20.422 18.047 0.545 1 97.56 81 GLY A CA 1
ATOM 631 C C . GLY A 1 81 ? -19.281 18.938 1.01 1 97.56 81 GLY A C 1
ATOM 632 O O . GLY A 1 81 ? -19.391 20.156 0.929 1 97.56 81 GLY A O 1
ATOM 633 N N . VAL A 1 82 ? -18.25 18.375 1.479 1 96.56 82 VAL A N 1
ATOM 634 C CA . VAL A 1 82 ? -17.125 19.141 2.018 1 96.56 82 VAL A CA 1
ATOM 635 C C . VAL A 1 82 ? -16.016 19.234 0.978 1 96.56 82 VAL A C 1
ATOM 637 O O . VAL A 1 82 ? -15.734 18.266 0.271 1 96.56 82 VAL A O 1
ATOM 640 N N . SER A 1 83 ? -15.492 20.5 0.864 1 95.19 83 SER A N 1
ATOM 641 C CA . SER A 1 83 ? -14.242 20.641 0.111 1 95.19 83 SER A CA 1
ATOM 642 C C . SER A 1 83 ? -13.039 20.219 0.952 1 95.19 83 SER A C 1
ATOM 644 O O . SER A 1 83 ? -12.938 20.594 2.121 1 95.19 83 SER A O 1
ATOM 646 N N . PHE A 1 84 ? -12.25 19.469 0.367 1 98.44 84 PHE A N 1
ATOM 647 C CA . PHE A 1 84 ? -11.086 19.016 1.116 1 98.44 84 PHE A CA 1
ATOM 648 C C . PHE A 1 84 ? -9.875 18.875 0.203 1 98.44 84 PHE A C 1
ATOM 650 O O . PHE A 1 84 ? -10.016 18.641 -0.996 1 98.44 84 PHE A O 1
ATOM 657 N N . SER A 1 85 ? -8.719 19.109 0.819 1 98.56 85 SER A N 1
ATOM 658 C CA . SER A 1 85 ? -7.441 18.906 0.138 1 98.56 85 SER A CA 1
ATOM 659 C C . SER A 1 85 ? -6.973 17.453 0.272 1 98.56 85 SER A C 1
ATOM 661 O O . SER A 1 85 ? -7.25 16.797 1.276 1 98.56 85 SER A O 1
ATOM 663 N N . VAL A 1 86 ? -6.25 17.031 -0.746 1 98.88 86 VAL A N 1
ATOM 664 C CA . VAL A 1 86 ? -5.695 15.672 -0.72 1 98.88 86 VAL A CA 1
ATOM 665 C C . VAL A 1 86 ? -4.203 15.727 -1.035 1 98.88 86 VAL A C 1
ATOM 667 O O . VAL A 1 86 ? -3.781 16.422 -1.962 1 98.88 86 VAL A O 1
ATOM 670 N N . LEU A 1 87 ? -3.422 15.094 -0.207 1 98.88 87 LEU A N 1
ATOM 671 C CA . LEU A 1 87 ? -2.049 14.773 -0.591 1 98.88 87 LEU A CA 1
ATOM 672 C C . LEU A 1 87 ? -1.93 13.32 -1.038 1 98.88 87 LEU A C 1
ATOM 674 O O . LEU A 1 87 ? -1.896 12.414 -0.205 1 98.88 87 LEU A O 1
ATOM 678 N N . GLU A 1 88 ? -1.827 13.172 -2.352 1 98.88 88 GLU A N 1
ATOM 679 C CA . GLU A 1 88 ? -1.621 11.844 -2.922 1 98.88 88 GLU A CA 1
ATOM 680 C C . GLU A 1 88 ? -0.147 11.453 -2.893 1 98.88 88 GLU A C 1
ATOM 682 O O . GLU A 1 88 ? 0.7 12.164 -3.438 1 98.88 88 GLU A O 1
ATOM 687 N N . LEU A 1 89 ? 0.06 10.32 -2.266 1 98.62 89 LEU A N 1
ATOM 688 C CA . LEU A 1 89 ? 1.446 9.875 -2.176 1 98.62 89 LEU A CA 1
ATOM 689 C C . LEU A 1 89 ? 1.851 9.094 -3.422 1 98.62 89 LEU A C 1
ATOM 691 O O . LEU A 1 89 ? 3.008 9.148 -3.848 1 98.62 89 LEU A O 1
ATOM 695 N N . GLU A 1 90 ? 0.925 8.344 -3.912 1 98.38 90 GLU A N 1
ATOM 696 C CA . GLU A 1 90 ? 1.113 7.516 -5.102 1 98.38 90 GLU A CA 1
ATOM 697 C C . GLU A 1 90 ? -0.086 7.617 -6.039 1 98.38 90 GLU A C 1
ATOM 699 O O . GLU A 1 90 ? -1.216 7.82 -5.59 1 98.38 90 GLU A O 1
ATOM 704 N N . ASN A 1 91 ? 0.212 7.461 -7.312 1 98.5 91 ASN A N 1
ATOM 705 C CA . ASN A 1 91 ? -0.881 7.516 -8.281 1 98.5 91 ASN A CA 1
ATOM 706 C C . ASN A 1 91 ? -1.522 6.145 -8.469 1 98.5 91 ASN A C 1
ATOM 708 O O . ASN A 1 91 ? -1.21 5.199 -7.746 1 98.5 91 ASN A O 1
ATOM 712 N N . LYS A 1 92 ? -2.383 6.016 -9.422 1 97.19 92 LYS A N 1
ATOM 713 C CA . LYS A 1 92 ? -3.143 4.793 -9.672 1 97.19 92 LYS A CA 1
ATOM 714 C C . LYS A 1 92 ? -2.217 3.641 -10.047 1 97.19 92 LYS A C 1
ATOM 716 O O . LYS A 1 92 ? -2.5 2.484 -9.727 1 97.19 92 LYS A O 1
ATOM 721 N N . ALA A 1 93 ? -1.085 3.973 -10.688 1 96.06 93 ALA A N 1
ATOM 722 C CA . ALA A 1 93 ? -0.114 2.967 -11.117 1 96.06 93 ALA A CA 1
ATOM 723 C C . ALA A 1 93 ? 0.903 2.688 -10.016 1 96.06 93 ALA A C 1
ATOM 725 O O . ALA A 1 93 ? 1.897 1.993 -10.234 1 96.06 93 ALA A O 1
ATOM 726 N N . ARG A 1 94 ? 0.65 3.25 -8.812 1 96.38 94 ARG A N 1
ATOM 727 C CA . ARG A 1 94 ? 1.484 3.059 -7.633 1 96.38 94 ARG A CA 1
ATOM 728 C C . ARG A 1 94 ? 2.871 3.66 -7.836 1 96.38 94 ARG A C 1
ATOM 730 O O . ARG A 1 94 ? 3.867 3.117 -7.355 1 96.38 94 ARG A O 1
ATOM 737 N N . GLN A 1 95 ? 2.879 4.68 -8.703 1 96.38 95 GLN A N 1
ATOM 738 C CA . GLN A 1 95 ? 4.074 5.504 -8.828 1 96.38 95 GLN A CA 1
ATOM 739 C C . GLN A 1 95 ? 4.043 6.672 -7.844 1 96.38 95 GLN A C 1
ATOM 741 O O . GLN A 1 95 ? 2.986 7.254 -7.594 1 96.38 95 GLN A O 1
ATOM 746 N N . PRO A 1 96 ? 5.195 7.031 -7.312 1 97.06 96 PRO A N 1
ATOM 747 C CA . PRO A 1 96 ? 5.227 8.125 -6.34 1 97.06 96 PRO A CA 1
ATOM 748 C C . PRO A 1 96 ? 4.797 9.461 -6.945 1 97.06 96 PRO A C 1
ATOM 750 O O . PRO A 1 96 ? 5.148 9.766 -8.086 1 97.06 96 PRO A O 1
ATOM 753 N N . LEU A 1 97 ? 4.109 10.234 -6.188 1 98.06 97 LEU A N 1
ATOM 754 C CA . LEU A 1 97 ? 3.699 11.578 -6.574 1 98.06 97 LEU A CA 1
ATOM 755 C C . LEU A 1 97 ? 4.332 12.625 -5.664 1 98.06 97 LEU A C 1
ATOM 757 O O . LEU A 1 97 ? 4.109 13.828 -5.84 1 98.06 97 LEU A O 1
ATOM 761 N N . VAL A 1 98 ? 5.121 12.18 -4.668 1 97.81 98 VAL A N 1
ATOM 762 C CA . VAL A 1 98 ? 5.93 13.008 -3.783 1 97.81 98 VAL A CA 1
ATOM 763 C C . VAL A 1 98 ? 7.371 12.5 -3.779 1 97.81 98 VAL A C 1
ATOM 765 O O . VAL A 1 98 ? 7.66 11.43 -4.312 1 97.81 98 VAL A O 1
ATOM 768 N N . GLU A 1 99 ? 8.227 13.258 -3.197 1 95.88 99 GLU A N 1
ATOM 769 C CA . GLU A 1 99 ? 9.641 12.922 -3.24 1 95.88 99 GLU A CA 1
ATOM 770 C C . GLU A 1 99 ? 9.898 11.547 -2.615 1 95.88 99 GLU A C 1
ATOM 772 O O . GLU A 1 99 ? 10.625 10.727 -3.182 1 95.88 99 GLU A O 1
ATOM 777 N N . ASP A 1 100 ? 9.359 11.25 -1.413 1 95.5 100 ASP A N 1
ATOM 778 C CA . ASP A 1 100 ? 9.555 9.992 -0.693 1 95.5 100 ASP A CA 1
ATOM 779 C C . ASP A 1 100 ? 8.305 9.602 0.091 1 95.5 100 ASP A C 1
ATOM 781 O O . ASP A 1 100 ? 8.156 9.984 1.253 1 95.5 100 ASP A O 1
ATOM 785 N N . PRO A 1 101 ? 7.48 8.766 -0.575 1 97.12 101 PRO A N 1
ATOM 786 C CA . PRO A 1 101 ? 6.273 8.344 0.135 1 97.12 101 PRO A CA 1
ATOM 787 C C . PRO A 1 101 ? 6.578 7.672 1.474 1 97.12 101 PRO A C 1
ATOM 789 O O . PRO A 1 101 ? 5.84 7.855 2.443 1 97.12 101 PRO A O 1
ATOM 792 N N . THR A 1 102 ? 7.625 6.934 1.537 1 95.06 102 THR A N 1
ATOM 793 C CA . THR A 1 102 ? 8.008 6.23 2.758 1 95.06 102 THR A CA 1
ATOM 794 C C . THR A 1 102 ? 8.297 7.219 3.883 1 95.06 102 THR A C 1
ATOM 796 O O . THR A 1 102 ? 7.895 7 5.027 1 95.06 102 THR A O 1
ATOM 799 N N . ALA A 1 103 ? 8.969 8.281 3.523 1 95.88 103 ALA A N 1
ATOM 800 C CA . ALA A 1 103 ? 9.273 9.305 4.52 1 95.88 103 ALA A CA 1
ATOM 801 C C . ALA A 1 103 ? 7.996 9.945 5.051 1 95.88 103 ALA A C 1
ATOM 803 O O . ALA A 1 103 ? 7.895 10.258 6.238 1 95.88 103 ALA A O 1
ATOM 804 N N . VAL A 1 104 ? 7.051 10.156 4.195 1 98.12 104 VAL A N 1
ATOM 805 C CA . VAL A 1 104 ? 5.777 10.719 4.625 1 98.12 104 VAL A CA 1
ATOM 806 C C .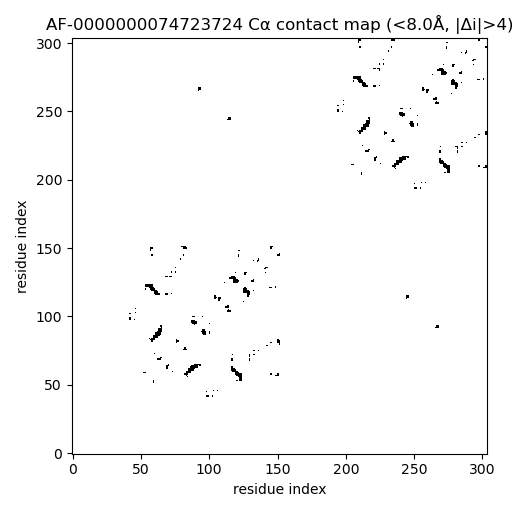 VAL A 1 104 ? 5.09 9.758 5.594 1 98.12 104 VAL A C 1
ATOM 808 O O . VAL A 1 104 ? 4.578 10.172 6.637 1 98.12 104 VAL A O 1
ATOM 811 N N . MET A 1 105 ? 5.098 8.508 5.238 1 97.69 105 MET A N 1
ATOM 812 C CA . MET A 1 105 ? 4.469 7.496 6.082 1 97.69 105 MET A CA 1
ATOM 813 C C . MET A 1 105 ? 5.176 7.398 7.43 1 97.69 105 MET A C 1
ATOM 815 O O . MET A 1 105 ? 4.527 7.215 8.461 1 97.69 105 MET A O 1
ATOM 819 N N . ASP A 1 106 ? 6.492 7.52 7.418 1 96.75 106 ASP A N 1
ATOM 820 C CA . ASP A 1 106 ? 7.242 7.539 8.672 1 96.75 106 ASP A CA 1
ATOM 821 C C . ASP A 1 106 ? 6.844 8.734 9.531 1 96.75 106 ASP A C 1
ATOM 823 O O . ASP A 1 106 ? 6.68 8.609 10.742 1 96.75 106 ASP A O 1
ATOM 827 N N . TYR A 1 107 ? 6.727 9.828 8.898 1 98.19 107 TYR A N 1
ATOM 828 C CA . TYR A 1 107 ? 6.305 11.031 9.609 1 98.19 107 TYR A CA 1
ATOM 829 C C . TYR A 1 107 ? 4.902 10.859 10.188 1 98.19 107 TYR A C 1
ATOM 831 O O . TYR A 1 107 ? 4.648 11.234 11.328 1 98.19 107 TYR A O 1
ATOM 839 N N . MET A 1 108 ? 3.979 10.273 9.422 1 98.5 108 MET A N 1
ATOM 840 C CA . MET A 1 108 ? 2.631 10 9.906 1 98.5 108 MET A CA 1
ATOM 841 C C . MET A 1 108 ? 2.668 9.094 11.125 1 98.5 108 MET A C 1
ATOM 843 O O . MET A 1 108 ? 1.922 9.297 12.086 1 98.5 108 MET A O 1
ATOM 847 N N . GLU A 1 109 ? 3.475 8.094 11.023 1 98.31 109 GLU A N 1
ATOM 848 C CA . GLU A 1 109 ? 3.607 7.215 12.18 1 98.31 109 GLU A CA 1
ATOM 849 C C . GLU A 1 109 ? 4.012 8 13.43 1 98.31 109 GLU A C 1
ATOM 851 O O . GLU A 1 109 ? 3.461 7.789 14.508 1 98.31 109 GLU A O 1
ATOM 856 N N . ASN A 1 110 ? 4.914 8.906 13.227 1 97.94 110 ASN A N 1
ATOM 857 C CA . ASN A 1 110 ? 5.418 9.695 14.344 1 97.94 110 ASN A CA 1
ATOM 858 C C . ASN A 1 110 ? 4.32 10.555 14.961 1 97.94 110 ASN A C 1
ATOM 860 O O . ASN A 1 110 ? 4.215 10.648 16.188 1 97.94 110 ASN A O 1
ATOM 864 N N . ILE A 1 111 ? 3.463 11.094 14.164 1 98.19 111 ILE A N 1
ATOM 865 C CA . ILE A 1 111 ? 2.582 12.117 14.719 1 98.19 111 ILE A CA 1
ATOM 866 C C . ILE A 1 111 ? 1.18 11.539 14.906 1 98.19 111 ILE A C 1
ATOM 868 O O . ILE A 1 111 ? 0.349 12.125 15.602 1 98.19 111 ILE A O 1
ATOM 872 N N . THR A 1 112 ? 0.853 10.383 14.281 1 98.62 112 THR A N 1
ATOM 873 C CA . THR A 1 112 ? -0.515 9.883 14.367 1 98.62 112 THR A CA 1
ATOM 874 C C . THR A 1 112 ? -0.537 8.461 14.922 1 98.62 112 THR A C 1
ATOM 876 O O . THR A 1 112 ? -1.604 7.922 15.219 1 98.62 112 THR A O 1
ATOM 879 N N . GLY A 1 113 ? 0.601 7.789 14.969 1 98.31 113 GLY A N 1
ATOM 880 C CA . GLY A 1 113 ? 0.69 6.477 15.594 1 98.31 113 GLY A CA 1
ATOM 881 C C . GLY A 1 113 ? 0.62 5.336 14.602 1 98.31 113 GLY A C 1
ATOM 882 O O . GLY A 1 113 ? 0.68 4.164 14.984 1 98.31 113 GLY A O 1
ATOM 883 N N . ALA A 1 114 ? 0.49 5.68 13.305 1 98.12 114 ALA A N 1
ATOM 884 C CA . ALA A 1 114 ? 0.429 4.609 12.32 1 98.12 114 ALA A CA 1
ATOM 885 C C . ALA A 1 114 ? 0.935 5.086 10.961 1 98.12 114 ALA A C 1
ATOM 887 O O . ALA A 1 114 ? 0.898 6.281 10.664 1 98.12 114 ALA A O 1
ATOM 888 N N . ARG A 1 115 ? 1.329 4.137 10.094 1 97.56 115 ARG A N 1
ATOM 889 C CA . ARG A 1 115 ? 1.824 4.387 8.742 1 97.56 115 ARG A CA 1
ATOM 890 C C . ARG A 1 115 ? 0.701 4.273 7.719 1 97.56 115 ARG A C 1
ATOM 892 O O . ARG A 1 115 ? 0.889 4.602 6.543 1 97.56 115 ARG A O 1
ATOM 899 N N . SER A 1 116 ? -0.518 3.871 8.156 1 97.75 116 SER A N 1
ATOM 900 C CA . SER A 1 116 ? -1.606 3.537 7.242 1 97.75 116 SER A CA 1
ATOM 901 C C . SER A 1 116 ? -2.193 4.789 6.602 1 97.75 116 SER A C 1
ATOM 903 O O . SER A 1 116 ? -2.131 5.879 7.176 1 97.75 116 SER A O 1
ATOM 905 N N . VAL A 1 117 ? -2.67 4.609 5.34 1 98.25 117 VAL A N 1
ATOM 906 C CA . VAL A 1 117 ? -3.52 5.605 4.695 1 98.25 117 VAL A CA 1
ATOM 907 C C . VAL A 1 117 ? -4.93 5.043 4.516 1 98.25 117 VAL A C 1
ATOM 909 O O . VAL A 1 117 ? -5.125 3.826 4.516 1 98.25 117 VAL A O 1
ATOM 912 N N . PRO A 1 118 ? -5.918 5.918 4.426 1 98.75 118 PRO A N 1
ATOM 913 C CA . PRO A 1 118 ? -5.898 7.383 4.523 1 98.75 118 PRO A CA 1
ATOM 914 C C . PRO A 1 118 ? -5.719 7.875 5.957 1 98.75 118 PRO A C 1
ATOM 916 O O . PRO A 1 118 ? -5.965 7.129 6.906 1 98.75 118 PRO A O 1
ATOM 919 N N . ARG A 1 119 ? -5.211 9.07 6.121 1 98.94 119 ARG A N 1
ATOM 920 C CA . ARG A 1 119 ? -5.195 9.805 7.383 1 98.94 119 ARG A CA 1
ATOM 921 C C . ARG A 1 119 ? -5.855 11.172 7.234 1 98.94 119 ARG A C 1
ATOM 923 O O . ARG A 1 119 ? -5.414 11.992 6.426 1 98.94 119 ARG A O 1
ATOM 930 N N . LEU A 1 120 ? -6.828 11.398 8.008 1 98.94 120 LEU A N 1
ATOM 931 C CA . LEU A 1 120 ? -7.625 12.617 7.902 1 98.94 120 LEU A CA 1
ATOM 932 C C . LEU A 1 120 ? -7.234 13.617 8.984 1 98.94 120 LEU A C 1
ATOM 934 O O . LEU A 1 120 ? -7.168 13.273 10.164 1 98.94 120 LEU A O 1
ATOM 938 N N . PHE A 1 121 ? -6.992 14.797 8.523 1 98.94 121 PHE A N 1
ATOM 939 C CA . PHE A 1 121 ? -6.781 15.938 9.406 1 98.94 121 PHE A CA 1
ATOM 940 C C . PHE A 1 121 ? -7.875 16.984 9.203 1 98.94 121 PHE A C 1
ATOM 942 O O . PHE A 1 121 ? -8.25 17.281 8.07 1 98.94 121 PHE A O 1
ATOM 949 N N . ILE A 1 122 ? -8.391 17.516 10.289 1 98.88 122 ILE A N 1
ATOM 950 C CA . ILE A 1 122 ? -9.32 18.641 10.281 1 98.88 122 ILE A CA 1
ATOM 951 C C . ILE A 1 122 ? -8.781 19.766 11.156 1 98.88 122 ILE A C 1
ATOM 953 O O . ILE A 1 122 ? -8.508 19.562 12.344 1 98.88 122 ILE A O 1
ATOM 957 N N . ALA A 1 123 ? -8.555 20.875 10.5 1 98.19 123 ALA A N 1
ATOM 958 C CA . ALA A 1 123 ? -8.039 22.047 11.203 1 98.19 123 ALA A CA 1
ATOM 959 C C . ALA A 1 123 ? -6.754 21.703 11.953 1 98.19 123 ALA A C 1
ATOM 961 O O . ALA A 1 123 ? -6.609 22.047 13.133 1 98.19 123 ALA A O 1
ATOM 962 N N . GLY A 1 124 ? -5.969 20.875 11.328 1 98.44 124 GLY A N 1
ATOM 963 C CA . GLY A 1 124 ? -4.641 20.609 11.859 1 98.44 124 GLY A CA 1
ATOM 964 C C . GLY A 1 124 ? -4.613 19.438 12.828 1 98.44 124 GLY A C 1
ATOM 965 O O . GLY A 1 124 ? -3.541 19.031 13.273 1 98.44 124 GLY A O 1
ATOM 966 N N . HIS A 1 125 ? -5.801 18.875 13.148 1 98.5 125 HIS A N 1
ATOM 967 C CA . HIS A 1 125 ? -5.875 17.781 14.102 1 98.5 125 HIS A CA 1
ATOM 968 C C . HIS A 1 125 ? -6.137 16.453 13.398 1 98.5 125 HIS A C 1
ATOM 970 O O . HIS A 1 125 ? -6.996 16.375 12.523 1 98.5 125 HIS A O 1
ATOM 976 N N . PHE A 1 126 ? -5.438 15.461 13.891 1 98.94 126 PHE A N 1
ATOM 977 C CA . PHE A 1 126 ? -5.656 14.117 13.367 1 98.94 126 PHE A CA 1
ATOM 978 C C . PHE A 1 126 ? -7 13.57 13.828 1 98.94 126 PHE A C 1
ATOM 980 O O . PHE A 1 126 ? -7.309 13.586 15.023 1 98.94 126 PHE A O 1
ATOM 987 N N . ILE A 1 127 ? -7.777 13.094 12.82 1 98.88 127 ILE A N 1
ATOM 988 C CA . ILE A 1 127 ? -9.109 12.562 13.094 1 98.88 127 ILE A CA 1
ATOM 989 C C . ILE A 1 127 ? -9.062 11.039 13.102 1 98.88 127 ILE A C 1
ATOM 991 O O . ILE A 1 127 ? -9.703 10.398 13.938 1 98.88 127 ILE A O 1
ATOM 995 N N . GLY A 1 128 ? -8.359 10.477 12.117 1 98.88 128 GLY A N 1
ATOM 996 C CA . GLY A 1 128 ? -8.289 9.023 12.031 1 98.88 128 GLY A CA 1
ATOM 997 C C . GLY A 1 128 ? -8.109 8.523 10.609 1 98.88 128 GLY A C 1
ATOM 998 O O . GLY A 1 128 ? -7.898 9.312 9.688 1 98.88 128 GLY A O 1
ATOM 999 N N . GLY A 1 129 ? -8.141 7.16 10.492 1 98.62 129 GLY A N 1
ATOM 1000 C CA . GLY A 1 129 ? -8.133 6.504 9.195 1 98.62 129 GLY A CA 1
ATOM 1001 C C . GLY A 1 129 ? -9.531 6.27 8.641 1 98.62 129 GLY A C 1
ATOM 1002 O O . GLY A 1 129 ? -10.492 6.902 9.086 1 98.62 129 GLY A O 1
ATOM 1003 N N . CYS A 1 130 ? -9.555 5.332 7.73 1 98.62 130 CYS A N 1
ATOM 1004 C CA . CYS A 1 130 ? -10.805 5.09 7.02 1 98.62 130 CYS A CA 1
ATOM 1005 C C . CYS A 1 130 ? -11.891 4.602 7.973 1 98.62 130 CYS A C 1
ATOM 1007 O O . CYS A 1 130 ? -13.016 5.105 7.945 1 98.62 130 CYS A O 1
ATOM 1009 N N . ASP A 1 131 ? -11.594 3.674 8.82 1 98.19 131 ASP A N 1
ATOM 1010 C CA . ASP A 1 131 ? -12.586 3.135 9.742 1 98.19 131 ASP A CA 1
ATOM 1011 C C . ASP A 1 131 ? -13.148 4.23 10.648 1 98.19 131 ASP A C 1
ATOM 1013 O O . ASP A 1 131 ? -14.352 4.281 10.906 1 98.19 131 ASP A O 1
ATOM 1017 N N . ASP A 1 132 ? -12.32 5.059 11.07 1 98.81 132 ASP A N 1
ATOM 1018 C CA . ASP A 1 132 ? -12.734 6.164 11.93 1 98.81 132 ASP A CA 1
ATOM 1019 C C . ASP A 1 132 ? -13.617 7.145 11.172 1 98.81 132 ASP A C 1
ATOM 1021 O O . ASP A 1 132 ? -14.648 7.59 11.695 1 98.81 132 ASP A O 1
ATOM 1025 N N . VAL A 1 133 ? -13.195 7.469 10 1 98.88 133 VAL A N 1
ATOM 1026 C CA . VAL A 1 133 ? -13.945 8.406 9.164 1 98.88 133 VAL A CA 1
ATOM 1027 C C . VAL A 1 133 ? -15.352 7.879 8.922 1 98.88 133 VAL A C 1
ATOM 1029 O O . VAL A 1 133 ? -16.328 8.602 9.109 1 98.88 133 VAL A O 1
ATOM 1032 N N . VAL A 1 134 ? -15.469 6.645 8.602 1 98.81 134 VAL A N 1
ATOM 1033 C CA . VAL A 1 134 ? -16.766 6.035 8.312 1 98.81 134 VAL A CA 1
ATOM 1034 C C . VAL A 1 134 ? -17.625 6.012 9.57 1 98.81 134 VAL A C 1
ATOM 1036 O O . VAL A 1 134 ? -18.797 6.398 9.547 1 98.81 134 VAL A O 1
ATOM 1039 N N . ARG A 1 135 ? -17.016 5.582 10.633 1 98.81 135 ARG A N 1
ATOM 1040 C CA . ARG A 1 135 ? -17.734 5.512 11.898 1 98.81 135 ARG A CA 1
ATOM 1041 C C . ARG A 1 135 ? -18.219 6.895 12.328 1 98.81 135 ARG A C 1
ATOM 1043 O O . ARG A 1 135 ? -19.391 7.059 12.695 1 98.81 135 ARG A O 1
ATOM 1050 N N . MET A 1 136 ? -17.359 7.871 12.297 1 98.88 136 MET A N 1
ATOM 1051 C CA . MET A 1 136 ? -17.703 9.219 12.742 1 98.88 136 MET A CA 1
ATOM 1052 C C . MET A 1 136 ? -18.734 9.852 11.812 1 98.88 136 MET A C 1
ATOM 1054 O O . MET A 1 136 ? -19.578 10.633 12.258 1 98.88 136 MET A O 1
ATOM 1058 N N . ALA A 1 137 ? -18.688 9.547 10.547 1 98.81 137 ALA A N 1
ATOM 1059 C CA . ALA A 1 137 ? -19.719 10.031 9.617 1 98.81 137 ALA A CA 1
ATOM 1060 C C . ALA A 1 137 ? -21.094 9.469 9.969 1 98.81 137 ALA A C 1
ATOM 1062 O O . ALA A 1 137 ? -22.078 10.195 9.961 1 98.81 137 ALA A O 1
ATOM 1063 N N . SER A 1 138 ? -21.109 8.195 10.328 1 98.56 138 SER A N 1
ATOM 1064 C CA . SER A 1 138 ? -22.359 7.52 10.656 1 98.56 138 SER A CA 1
ATOM 1065 C C . SER A 1 138 ? -22.969 8.078 11.93 1 98.56 138 SER A C 1
ATOM 1067 O O . SER A 1 138 ? -24.188 8.188 12.047 1 98.56 138 SER A O 1
ATOM 1069 N N . SER A 1 139 ? -22.188 8.469 12.867 1 98.5 139 SER A N 1
ATOM 1070 C CA . SER A 1 139 ? -22.672 8.945 14.164 1 98.5 139 SER A CA 1
ATOM 1071 C C . SER A 1 139 ? -23 10.438 14.117 1 98.5 139 SER A C 1
ATOM 1073 O O . SER A 1 139 ? -23.641 10.961 15.031 1 98.5 139 SER A O 1
ATOM 1075 N N . GLY A 1 140 ? -22.5 11.062 13.141 1 98.62 140 GLY A N 1
ATOM 1076 C CA . GLY A 1 140 ? -22.703 12.5 13.039 1 98.62 140 GLY A CA 1
ATOM 1077 C C . GLY A 1 140 ? -21.547 13.305 13.617 1 98.62 140 GLY A C 1
ATOM 1078 O O . GLY A 1 140 ? -21.516 14.531 13.469 1 98.62 140 GLY A O 1
ATOM 1079 N N . GLU A 1 141 ? -20.609 12.648 14.203 1 98.81 141 GLU A N 1
ATOM 1080 C CA . GLU A 1 141 ? -19.484 13.32 14.836 1 98.81 141 GLU A CA 1
ATOM 1081 C C . GLU A 1 141 ? -18.594 14 13.805 1 98.81 141 GLU A C 1
ATOM 1083 O O . GLU A 1 141 ? -18.078 15.094 14.031 1 98.81 141 GLU A O 1
ATOM 1088 N N . LEU A 1 142 ? -18.391 13.398 12.68 1 98.81 142 LEU A N 1
ATOM 1089 C CA . LEU A 1 142 ? -17.562 13.977 11.625 1 98.81 142 LEU A CA 1
ATOM 1090 C C . LEU A 1 142 ? -18.156 15.297 11.141 1 98.81 142 LEU A C 1
ATOM 1092 O O . LEU A 1 142 ? -17.438 16.281 11 1 98.81 142 LEU A O 1
ATOM 1096 N N . GLN A 1 143 ? -19.406 15.344 10.953 1 98.69 143 GLN A N 1
ATOM 1097 C CA . GLN A 1 143 ? -20.094 16.547 10.508 1 98.69 143 GLN A CA 1
ATOM 1098 C C . GLN A 1 143 ? -19.922 17.688 11.508 1 98.69 143 GLN A C 1
ATOM 1100 O O . GLN A 1 143 ? -19.703 18.828 11.109 1 98.69 143 GLN A O 1
ATOM 1105 N N . LYS A 1 144 ? -20.031 17.312 12.742 1 98.44 144 LYS A N 1
ATOM 1106 C CA . LYS A 1 144 ? -19.844 18.328 13.781 1 98.44 144 LYS A CA 1
ATOM 1107 C C . LYS A 1 144 ? -18.453 18.938 13.719 1 98.44 144 LYS A C 1
ATOM 1109 O O . LYS A 1 144 ? -18.297 20.156 13.766 1 98.44 144 LYS A O 1
ATOM 1114 N N . ARG A 1 145 ? -17.406 18.047 13.523 1 98.44 145 ARG A N 1
ATOM 1115 C CA . ARG A 1 145 ? -16.031 18.516 13.461 1 98.44 145 ARG A CA 1
ATOM 1116 C C . ARG A 1 145 ? -15.789 19.359 12.211 1 98.44 145 ARG A C 1
ATOM 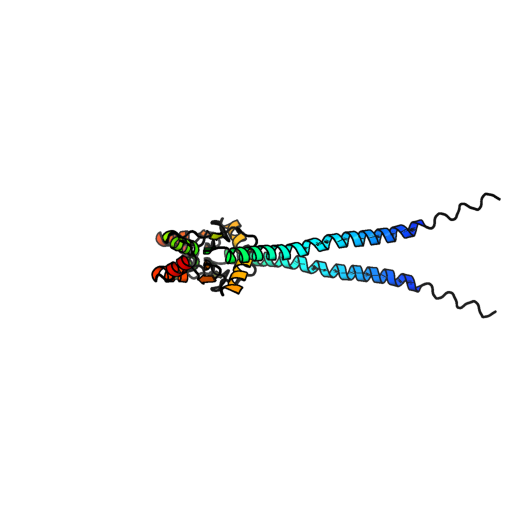1118 O O . ARG A 1 145 ? -15.102 20.375 12.258 1 98.44 145 ARG A O 1
ATOM 1125 N N . LEU A 1 146 ? -16.344 19 11.156 1 98.69 146 LEU A N 1
ATOM 1126 C CA . LEU A 1 146 ? -16.203 19.719 9.891 1 98.69 146 LEU A CA 1
ATOM 1127 C C . LEU A 1 146 ? -16.859 21.094 9.969 1 98.69 146 LEU A C 1
ATOM 1129 O O . LEU A 1 146 ? -16.312 22.078 9.469 1 98.69 146 LEU A O 1
ATOM 1133 N N . LYS A 1 147 ? -18.031 21.141 10.602 1 97.94 147 LYS A N 1
ATOM 1134 C CA . LYS A 1 147 ? -18.734 22.406 10.789 1 97.94 147 LYS A CA 1
ATOM 1135 C C . LYS A 1 147 ? -17.922 23.359 11.656 1 97.94 147 LYS A C 1
ATOM 1137 O O . LYS A 1 147 ? -17.781 24.547 11.344 1 97.94 147 LYS A O 1
ATOM 1142 N N . GLN A 1 148 ? -17.438 22.797 12.664 1 97.5 148 GLN A N 1
ATOM 1143 C CA . GLN A 1 148 ? -16.625 23.609 13.578 1 97.5 148 GLN A CA 1
ATOM 1144 C C . GLN A 1 148 ? -15.406 24.188 12.859 1 97.5 148 GLN A C 1
ATOM 1146 O O . GLN A 1 148 ? -14.953 25.281 13.18 1 97.5 148 GLN A O 1
ATOM 1151 N N . ALA A 1 149 ? -14.891 23.469 11.914 1 97.44 149 ALA A N 1
ATOM 1152 C CA . ALA A 1 149 ? -13.695 23.891 11.172 1 97.44 149 ALA A CA 1
ATOM 1153 C C . ALA A 1 149 ? -14.062 24.797 10.008 1 97.44 149 ALA A C 1
ATOM 1155 O O . ALA A 1 149 ? -13.188 25.297 9.305 1 97.44 149 ALA A O 1
ATOM 1156 N N . GLY A 1 150 ? -15.336 24.984 9.781 1 96.75 150 GLY A N 1
ATOM 1157 C CA . GLY A 1 150 ? -15.773 25.828 8.672 1 96.75 150 GLY A CA 1
ATOM 1158 C C . GLY A 1 150 ? -15.555 25.188 7.316 1 96.75 150 GLY A C 1
ATOM 1159 O O . GLY A 1 150 ? -15.227 25.859 6.348 1 96.75 150 GLY A O 1
ATOM 1160 N N . ALA A 1 151 ? -15.789 23.922 7.273 1 96 151 ALA A N 1
ATOM 1161 C CA . ALA A 1 151 ? -15.422 23.203 6.059 1 96 151 ALA A CA 1
ATOM 1162 C C . ALA A 1 151 ? -16.609 23.078 5.105 1 96 151 ALA A C 1
ATOM 1164 O O . ALA A 1 151 ? -16.484 22.531 4.012 1 96 151 ALA A O 1
ATOM 1165 N N . PHE A 1 152 ? -17.734 23.531 5.645 1 93.81 152 PHE A N 1
ATOM 1166 C CA . PHE A 1 152 ? -18.891 23.531 4.754 1 93.81 152 PHE A CA 1
ATOM 1167 C C . PHE A 1 152 ? -19.016 24.875 4.051 1 93.81 152 PHE A C 1
ATOM 1169 O O . PHE A 1 152 ? -18.594 25.906 4.578 1 93.81 152 PHE A O 1
ATOM 1176 N N . MET B 1 1 ? 94.625 14.305 14.617 1 23.75 1 MET B N 1
ATOM 1177 C CA . MET B 1 1 ? 94.125 13.82 13.328 1 23.75 1 MET B CA 1
ATOM 1178 C C . MET B 1 1 ? 92.688 13.336 13.445 1 23.75 1 MET B C 1
ATOM 1180 O O . MET B 1 1 ? 92.062 13.07 12.43 1 23.75 1 MET B O 1
ATOM 1184 N N . ALA B 1 2 ? 92.188 12.953 14.648 1 38.59 2 ALA B N 1
ATOM 1185 C CA . ALA B 1 2 ? 91 12.109 14.812 1 38.59 2 ALA B CA 1
ATOM 1186 C C . ALA B 1 2 ? 89.75 12.945 14.75 1 38.59 2 ALA B C 1
ATOM 1188 O O . ALA B 1 2 ? 88.625 12.398 14.594 1 38.59 2 ALA B O 1
ATOM 1189 N N . THR B 1 3 ? 89.688 14.328 14.867 1 34.22 3 THR B N 1
ATOM 1190 C CA . THR B 1 3 ? 88.5 15.008 15.336 1 34.22 3 THR B CA 1
ATOM 1191 C C . THR B 1 3 ? 87.5 15.305 14.18 1 34.22 3 THR B C 1
ATOM 1193 O O . THR B 1 3 ? 86.438 15.859 14.375 1 34.22 3 THR B O 1
ATOM 1196 N N . ALA B 1 4 ? 87.938 15.141 12.852 1 35.69 4 ALA B N 1
ATOM 1197 C CA . ALA B 1 4 ? 87.125 15.75 11.758 1 35.69 4 ALA B CA 1
ATOM 1198 C C . ALA B 1 4 ? 85.938 14.922 11.422 1 35.69 4 ALA B C 1
ATOM 1200 O O . ALA B 1 4 ? 85 15.398 10.734 1 35.69 4 ALA B O 1
ATOM 1201 N N . ALA B 1 5 ? 85.75 13.664 11.82 1 33.69 5 ALA B N 1
ATOM 1202 C CA . ALA B 1 5 ? 84.875 12.789 11.039 1 33.69 5 ALA B CA 1
ATOM 1203 C C . ALA B 1 5 ? 83.438 12.961 11.445 1 33.69 5 ALA B C 1
ATOM 1205 O O . ALA B 1 5 ? 82.562 12.523 10.734 1 33.69 5 ALA B O 1
ATOM 1206 N N . MET B 1 6 ? 83 13.578 12.57 1 31.83 6 MET B N 1
ATOM 1207 C CA . MET B 1 6 ? 81.625 13.258 13.109 1 31.83 6 MET B CA 1
ATOM 1208 C C . MET B 1 6 ? 80.562 14.125 12.469 1 31.83 6 MET B C 1
ATOM 1210 O O . MET B 1 6 ? 79.438 14.062 12.859 1 31.83 6 MET B O 1
ATOM 1214 N N . ARG B 1 7 ? 80.812 15.102 11.516 1 37.88 7 ARG B N 1
ATOM 1215 C CA . ARG B 1 7 ? 79.812 16.109 11.258 1 37.88 7 ARG B CA 1
ATOM 1216 C C . ARG B 1 7 ? 78.75 15.547 10.336 1 37.88 7 ARG B C 1
ATOM 1218 O O . ARG B 1 7 ? 77.688 16.172 10.148 1 37.88 7 ARG B O 1
ATOM 1225 N N . ASP B 1 8 ? 78.938 14.484 9.531 1 33.97 8 ASP B N 1
ATOM 1226 C CA . ASP B 1 8 ? 78.125 14.398 8.328 1 33.97 8 ASP B CA 1
ATOM 1227 C C . ASP B 1 8 ? 76.75 13.727 8.617 1 33.97 8 ASP B C 1
ATOM 1229 O O . ASP B 1 8 ? 76 13.469 7.699 1 33.97 8 ASP B O 1
ATOM 1233 N N . ALA B 1 9 ? 76.375 13.328 9.891 1 37.34 9 ALA B N 1
ATOM 1234 C CA . ALA B 1 9 ? 75.312 12.352 9.938 1 37.34 9 ALA B CA 1
ATOM 1235 C C . ALA B 1 9 ? 73.938 13.047 9.898 1 37.34 9 ALA B C 1
ATOM 1237 O O . ALA B 1 9 ? 72.875 12.383 9.883 1 37.34 9 ALA B O 1
ATOM 1238 N N . ILE B 1 10 ? 73.875 14.344 9.961 1 41.72 10 ILE B N 1
ATOM 1239 C CA . ILE B 1 10 ? 72.562 14.867 10.367 1 41.72 10 ILE B CA 1
ATOM 1240 C C . ILE B 1 10 ? 71.625 14.969 9.148 1 41.72 10 ILE B C 1
ATOM 1242 O O . ILE B 1 10 ? 70.438 15.094 9.289 1 41.72 10 ILE B O 1
ATOM 1246 N N . THR B 1 11 ? 72.062 14.844 7.887 1 43.34 11 THR B N 1
ATOM 1247 C CA . THR B 1 11 ? 71.25 15.391 6.832 1 43.34 11 THR B CA 1
ATOM 1248 C C . THR B 1 11 ? 70.125 14.391 6.43 1 43.34 11 THR B C 1
ATOM 1250 O O . THR B 1 11 ? 69.25 14.727 5.695 1 43.34 11 THR B O 1
ATOM 1253 N N . THR B 1 12 ? 70.188 13.078 6.82 1 43.62 12 THR B N 1
ATOM 1254 C CA . THR B 1 12 ? 69.375 12.148 6.066 1 43.62 12 THR B CA 1
ATOM 1255 C C . THR B 1 12 ? 68 12.055 6.676 1 43.62 12 THR B C 1
ATOM 1257 O O . THR B 1 12 ? 67.125 11.289 6.207 1 43.62 12 THR B O 1
ATOM 1260 N N . ARG B 1 13 ? 67.625 12.805 7.746 1 46.25 13 ARG B N 1
ATOM 1261 C CA . ARG B 1 13 ? 66.375 12.453 8.422 1 46.25 13 ARG B CA 1
ATOM 1262 C C . ARG B 1 13 ? 65.188 13.117 7.754 1 46.25 13 ARG B C 1
ATOM 1264 O O . ARG B 1 13 ? 64.062 12.859 8.125 1 46.25 13 ARG B O 1
ATOM 1271 N N . ARG B 1 14 ? 65.438 14.047 6.867 1 50.44 14 ARG B N 1
ATOM 1272 C CA . ARG B 1 14 ? 64.312 14.828 6.48 1 50.44 14 ARG B CA 1
ATOM 1273 C C . ARG B 1 14 ? 63.438 14.086 5.449 1 50.44 14 ARG B C 1
ATOM 1275 O O . ARG B 1 14 ? 62.25 14.336 5.312 1 50.44 14 ARG B O 1
ATOM 1282 N N . SER B 1 15 ? 64.062 13.07 4.738 1 52.81 15 SER B N 1
ATOM 1283 C CA . SER B 1 15 ? 63.344 12.562 3.574 1 52.81 15 SER B CA 1
ATOM 1284 C C . SER B 1 15 ? 62.312 11.508 3.975 1 52.81 15 SER B C 1
ATOM 1286 O O . SER B 1 15 ? 61.375 11.211 3.209 1 52.81 15 SER B O 1
ATOM 1288 N N . TRP B 1 16 ? 62.406 11.039 5.242 1 58.25 16 TRP B N 1
ATOM 1289 C CA . TRP B 1 16 ? 61.531 9.914 5.566 1 58.25 16 TRP B CA 1
ATOM 1290 C C . TRP B 1 16 ? 60.125 10.391 5.922 1 58.25 16 TRP B C 1
ATOM 1292 O O . TRP B 1 16 ? 59.188 9.617 5.863 1 58.25 16 TRP B O 1
ATOM 1302 N N . TYR B 1 17 ? 60 11.727 6.305 1 59 17 TYR B N 1
ATOM 1303 C CA . TYR B 1 17 ? 58.688 12.172 6.727 1 59 17 TYR B CA 1
ATOM 1304 C C . TYR B 1 17 ? 57.75 12.328 5.531 1 59 17 TYR B C 1
ATOM 1306 O O . TYR B 1 17 ? 56.531 12.109 5.637 1 59 17 TYR B O 1
ATOM 1314 N N . ARG B 1 18 ? 58.375 12.594 4.32 1 60.16 18 ARG B N 1
ATOM 1315 C CA . ARG B 1 18 ? 57.562 12.773 3.127 1 60.16 18 ARG B CA 1
ATOM 1316 C C . ARG B 1 18 ? 57.031 11.438 2.619 1 60.16 18 ARG B C 1
ATOM 1318 O O . ARG B 1 18 ? 55.906 11.359 2.131 1 60.16 18 ARG B O 1
ATOM 1325 N N . LEU B 1 19 ? 57.812 10.359 2.84 1 62.91 19 LEU B N 1
ATOM 1326 C CA . LEU B 1 19 ? 57.344 9.039 2.422 1 62.91 19 LEU B CA 1
ATOM 1327 C C . LEU B 1 19 ? 56.281 8.5 3.371 1 62.91 19 LEU B C 1
ATOM 1329 O O . LEU B 1 19 ? 55.312 7.863 2.934 1 62.91 19 LEU B O 1
ATOM 1333 N N . LEU B 1 20 ? 56.438 9.039 4.629 1 65.69 20 LEU B N 1
ATOM 1334 C CA . LEU B 1 20 ? 55.438 8.57 5.605 1 65.69 20 LEU B CA 1
ATOM 1335 C C . LEU B 1 20 ? 54.125 9.289 5.426 1 65.69 20 LEU B C 1
ATOM 1337 O O . LEU B 1 20 ? 53.062 8.672 5.547 1 65.69 20 LEU B O 1
ATOM 1341 N N . PHE B 1 21 ? 54.25 10.531 4.938 1 63.72 21 PHE B N 1
ATOM 1342 C CA . PHE B 1 21 ? 53 11.297 4.73 1 63.72 21 PHE B CA 1
ATOM 1343 C C . PHE B 1 21 ? 52.25 10.789 3.502 1 63.72 21 PHE B C 1
ATOM 1345 O O . PHE B 1 21 ? 51.031 10.711 3.506 1 63.72 21 PHE B O 1
ATOM 1352 N N . LEU B 1 22 ? 53 10.32 2.5 1 62.47 22 LEU B N 1
ATOM 1353 C CA . LEU B 1 22 ? 52.375 9.766 1.303 1 62.47 22 LEU B CA 1
ATOM 1354 C C . LEU B 1 22 ? 51.75 8.398 1.589 1 62.47 22 LEU B C 1
ATOM 1356 O O . LEU B 1 22 ? 50.688 8.078 1.085 1 62.47 22 LEU B O 1
ATOM 1360 N N . ALA B 1 23 ? 52.344 7.688 2.492 1 62.16 23 ALA B N 1
ATOM 1361 C CA . ALA B 1 23 ? 51.844 6.367 2.844 1 62.16 23 ALA B CA 1
ATOM 1362 C C . ALA B 1 23 ? 50.594 6.473 3.711 1 62.16 23 ALA B C 1
ATOM 1364 O O . ALA B 1 23 ? 49.625 5.715 3.527 1 62.16 23 ALA B O 1
ATOM 1365 N N . VAL B 1 24 ? 50.5 7.543 4.488 1 60.28 24 VAL B N 1
ATOM 1366 C CA . VAL B 1 24 ? 49.344 7.703 5.359 1 60.28 24 VAL B CA 1
ATOM 1367 C C . VAL B 1 24 ? 48.156 8.227 4.551 1 60.28 24 VAL B C 1
ATOM 1369 O O . VAL B 1 24 ? 47.031 7.789 4.754 1 60.28 24 VAL B O 1
ATOM 1372 N N . THR B 1 25 ? 48.5 9.039 3.547 1 61.56 25 THR B N 1
ATOM 1373 C CA . THR B 1 25 ? 47.438 9.555 2.707 1 61.56 25 THR B CA 1
ATOM 1374 C C . THR B 1 25 ? 46.875 8.461 1.789 1 61.56 25 THR B C 1
ATOM 1376 O O . THR B 1 25 ? 45.688 8.375 1.56 1 61.56 25 THR B O 1
ATOM 1379 N N . VAL B 1 26 ? 47.75 7.562 1.378 1 59.53 26 VAL B N 1
ATOM 1380 C CA . VAL B 1 26 ? 47.344 6.461 0.518 1 59.53 26 VAL B CA 1
ATOM 1381 C C . VAL B 1 26 ? 46.625 5.402 1.348 1 59.53 26 VAL B C 1
ATOM 1383 O O . VAL B 1 26 ? 45.656 4.781 0.875 1 59.53 26 VAL B O 1
ATOM 1386 N N . PHE B 1 27 ? 46.938 5.312 2.631 1 59.31 27 PHE B N 1
ATOM 1387 C CA . PHE B 1 27 ? 46.312 4.328 3.498 1 59.31 27 PHE B CA 1
ATOM 1388 C C . PHE B 1 27 ? 44.906 4.781 3.885 1 59.31 27 PHE B C 1
ATOM 1390 O O . PHE B 1 27 ? 43.969 3.969 3.951 1 59.31 27 PHE B O 1
ATOM 1397 N N . ILE B 1 28 ? 44.688 6.035 4.027 1 58.25 28 ILE B N 1
ATOM 1398 C CA . ILE B 1 28 ? 43.375 6.539 4.414 1 58.25 28 ILE B CA 1
ATOM 1399 C C . ILE B 1 28 ? 42.438 6.52 3.209 1 58.25 28 ILE B C 1
ATOM 1401 O O . ILE B 1 28 ? 41.25 6.219 3.344 1 58.25 28 ILE B O 1
ATOM 1405 N N . LEU B 1 29 ? 43 6.727 2.049 1 56.69 29 LEU B N 1
ATOM 1406 C CA . LEU B 1 29 ? 42.188 6.742 0.847 1 56.69 29 LEU B CA 1
ATOM 1407 C C . LEU B 1 29 ? 41.75 5.332 0.448 1 56.69 29 LEU B C 1
ATOM 1409 O O . LEU B 1 29 ? 40.75 5.141 -0.214 1 56.69 29 LEU B O 1
ATOM 1413 N N . SER B 1 30 ? 42.438 4.316 0.985 1 50.66 30 SER B N 1
ATOM 1414 C CA . SER B 1 30 ? 42.062 2.969 0.568 1 50.66 30 SER B CA 1
ATOM 1415 C C . SER B 1 30 ? 40.875 2.439 1.381 1 50.66 30 SER B C 1
ATOM 1417 O O . SER B 1 30 ? 40.188 1.524 0.945 1 50.66 30 SER B O 1
ATOM 1419 N N . ARG B 1 31 ? 40.719 2.988 2.541 1 48.75 31 ARG B N 1
ATOM 1420 C CA . ARG B 1 31 ? 39.719 2.344 3.369 1 48.75 31 ARG B CA 1
ATOM 1421 C C . ARG B 1 31 ? 38.312 2.803 2.975 1 48.75 31 ARG B C 1
ATOM 1423 O O . ARG B 1 31 ? 37.312 2.162 3.328 1 48.75 31 ARG B O 1
ATOM 1430 N N . ARG B 1 32 ? 38.219 3.906 2.344 1 48.25 32 ARG B N 1
ATOM 1431 C CA . ARG B 1 32 ? 36.875 4.449 2.174 1 48.25 32 ARG B CA 1
ATOM 1432 C C . ARG B 1 32 ? 36.219 3.902 0.912 1 48.25 32 ARG B C 1
ATOM 1434 O O . ARG B 1 32 ? 35.062 4.223 0.62 1 48.25 32 ARG B O 1
ATOM 1441 N N . ILE B 1 33 ? 36.906 3.234 0.064 1 51 33 ILE B N 1
ATOM 1442 C CA . ILE B 1 33 ? 36.25 2.832 -1.174 1 51 33 ILE B CA 1
ATOM 1443 C C . ILE B 1 33 ? 35.344 1.63 -0.911 1 51 33 ILE B C 1
ATOM 1445 O O . ILE B 1 33 ? 34.469 1.322 -1.713 1 51 33 ILE B O 1
ATOM 1449 N N . GLY B 1 34 ? 35.469 1.064 0.203 1 43.56 34 GLY B N 1
ATOM 1450 C CA . GLY B 1 34 ? 34.781 -0.206 0.317 1 43.56 34 GLY B CA 1
ATOM 1451 C C . GLY B 1 34 ? 33.312 -0.05 0.664 1 43.56 34 GLY B C 1
ATOM 1452 O O . GLY B 1 34 ? 32.531 -1.013 0.585 1 43.56 34 GLY B O 1
ATOM 1453 N N . ALA B 1 35 ? 32.938 1.05 1.288 1 49.34 35 ALA B N 1
ATOM 1454 C CA . ALA B 1 35 ? 31.578 1.094 1.846 1 49.34 35 ALA B CA 1
ATOM 1455 C C . ALA B 1 35 ? 30.547 1.356 0.755 1 49.34 35 ALA B C 1
ATOM 1457 O O . ALA B 1 35 ? 29.391 0.906 0.855 1 49.34 35 ALA B O 1
ATOM 1458 N N . LEU B 1 36 ? 30.922 1.968 -0.355 1 52.09 36 LEU B N 1
ATOM 1459 C CA . LEU B 1 36 ? 29.938 2.309 -1.381 1 52.09 36 LEU B CA 1
ATOM 1460 C C . LEU B 1 36 ? 29.484 1.062 -2.129 1 52.09 36 LEU B C 1
ATOM 1462 O O . LEU B 1 36 ? 28.328 0.983 -2.559 1 52.09 36 LEU B O 1
ATOM 1466 N N . SER B 1 37 ? 30.312 0.006 -2.309 1 50.25 37 SER B N 1
ATOM 1467 C CA . SER B 1 37 ? 30 -1.174 -3.107 1 50.25 37 SER B CA 1
ATOM 1468 C C . SER B 1 37 ? 28.984 -2.072 -2.396 1 50.25 37 SER B C 1
ATOM 1470 O O . SER B 1 37 ? 28.203 -2.76 -3.043 1 50.25 37 SER B O 1
ATOM 1472 N N . VAL B 1 38 ? 28.938 -1.973 -1.112 1 50.88 38 VAL B N 1
ATOM 1473 C CA . VAL B 1 38 ? 28.125 -2.912 -0.347 1 50.88 38 VAL B CA 1
ATOM 1474 C C . VAL B 1 38 ? 26.641 -2.545 -0.48 1 50.88 38 VAL B C 1
ATOM 1476 O O . VAL B 1 38 ? 25.781 -3.426 -0.512 1 50.88 38 VAL B O 1
ATOM 1479 N N . LEU B 1 39 ? 26.344 -1.298 -0.632 1 54.12 39 LEU B N 1
ATOM 1480 C CA . LEU B 1 39 ? 24.938 -0.879 -0.714 1 54.12 39 LEU B CA 1
ATOM 1481 C C . LEU B 1 39 ? 24.297 -1.4 -1.991 1 54.12 39 LEU B C 1
ATOM 1483 O O . LEU B 1 39 ? 23.156 -1.861 -1.967 1 54.12 39 LEU B O 1
ATOM 1487 N N . SER B 1 40 ? 25.016 -1.302 -3.133 1 57.81 40 SER B N 1
ATOM 1488 C CA . SER B 1 40 ? 24.484 -1.803 -4.395 1 57.81 40 SER B CA 1
ATOM 1489 C C . SER B 1 40 ? 24.344 -3.322 -4.371 1 57.81 40 SER B C 1
ATOM 1491 O O . SER B 1 40 ? 23.406 -3.873 -4.938 1 57.81 40 SER B O 1
ATOM 1493 N N . ALA B 1 41 ? 25.172 -3.936 -3.627 1 56.94 41 ALA B N 1
ATOM 1494 C CA . ALA B 1 41 ? 25.25 -5.395 -3.604 1 56.94 41 ALA B CA 1
ATOM 1495 C C . ALA B 1 41 ? 24.062 -5.992 -2.859 1 56.94 41 ALA B C 1
ATOM 1497 O O . ALA B 1 41 ? 23.547 -7.047 -3.24 1 56.94 41 ALA B O 1
ATOM 1498 N N . GLN B 1 42 ? 23.625 -5.312 -1.852 1 61.12 42 GLN B N 1
ATOM 1499 C CA . GLN B 1 42 ? 22.516 -5.828 -1.064 1 61.12 42 GLN B CA 1
ATOM 1500 C C . GLN B 1 42 ? 21.219 -5.863 -1.886 1 61.12 42 GLN B C 1
ATOM 1502 O O . GLN B 1 42 ? 20.469 -6.828 -1.813 1 61.12 42 GLN B O 1
ATOM 1507 N N . GLY B 1 43 ? 21.047 -4.82 -2.709 1 67 43 GLY B N 1
ATOM 1508 C CA . GLY B 1 43 ? 19.891 -4.812 -3.594 1 67 43 GLY B CA 1
ATOM 1509 C C . GLY B 1 43 ? 19.891 -5.957 -4.586 1 67 43 GLY B C 1
ATOM 1510 O O . GLY B 1 43 ? 18.844 -6.562 -4.852 1 67 43 GLY B O 1
ATOM 1511 N N . SER B 1 44 ? 21.031 -6.336 -4.906 1 74.12 44 SER B N 1
ATOM 1512 C CA . SER B 1 44 ? 21.188 -7.406 -5.879 1 74.12 44 SER B CA 1
ATOM 1513 C C . SER B 1 44 ? 20.891 -8.766 -5.262 1 74.12 44 SER B C 1
ATOM 1515 O O . SER B 1 44 ? 20.266 -9.617 -5.902 1 74.12 44 SER B O 1
ATOM 1517 N N . LEU B 1 45 ? 21.188 -8.984 -4.047 1 83.25 45 LEU B N 1
ATOM 1518 C CA . LEU B 1 45 ? 20.953 -10.266 -3.4 1 83.25 45 LEU B CA 1
ATOM 1519 C C . LEU B 1 45 ? 19.469 -10.492 -3.154 1 83.25 45 LEU B C 1
ATOM 1521 O O . LEU B 1 45 ? 18.953 -11.594 -3.346 1 83.25 45 LEU B O 1
ATOM 1525 N N . GLN B 1 46 ? 18.781 -9.516 -2.809 1 93.12 46 GLN B N 1
ATOM 1526 C CA . GLN B 1 46 ? 17.344 -9.617 -2.566 1 93.12 46 GLN B CA 1
ATOM 1527 C C . GLN B 1 46 ? 16.609 -10.062 -3.826 1 93.12 46 GLN B C 1
ATOM 1529 O O . GLN B 1 46 ? 15.742 -10.945 -3.768 1 93.12 46 GLN B O 1
ATOM 1534 N N . MET B 1 47 ? 17.031 -9.492 -4.945 1 95.25 47 MET B N 1
ATOM 1535 C CA . MET B 1 47 ? 16.328 -9.812 -6.184 1 95.25 47 MET B CA 1
ATOM 1536 C C . MET B 1 47 ? 16.672 -11.227 -6.66 1 95.25 47 MET B C 1
ATOM 1538 O O . MET B 1 47 ? 15.828 -11.922 -7.215 1 95.25 47 MET B O 1
ATOM 1542 N N . SER B 1 48 ? 17.906 -11.562 -6.461 1 95.19 48 SER B N 1
ATOM 1543 C CA . SER B 1 48 ? 18.281 -12.938 -6.801 1 95.19 48 SER B CA 1
ATOM 1544 C C . SER B 1 48 ? 17.5 -13.945 -5.977 1 95.19 48 SER B C 1
ATOM 1546 O O . SER B 1 48 ? 17.062 -14.969 -6.504 1 95.19 48 SER B O 1
ATOM 1548 N N . ASP B 1 49 ? 17.344 -13.742 -4.715 1 96.62 49 ASP B N 1
ATOM 1549 C CA . ASP B 1 49 ? 16.562 -14.609 -3.84 1 96.62 49 ASP B CA 1
ATOM 1550 C C . ASP B 1 49 ? 15.102 -14.656 -4.285 1 96.62 49 ASP B C 1
ATOM 1552 O O . ASP B 1 49 ? 14.477 -15.727 -4.266 1 96.62 49 ASP B O 1
ATOM 1556 N N . LEU B 1 50 ? 14.602 -13.523 -4.656 1 98.12 50 LEU B N 1
ATOM 1557 C CA . LEU B 1 50 ? 13.219 -13.445 -5.117 1 98.12 50 LEU B CA 1
ATOM 1558 C C . LEU B 1 50 ? 13.023 -14.258 -6.395 1 98.12 50 LEU B C 1
ATOM 1560 O O . LEU B 1 50 ? 12.062 -15.031 -6.504 1 98.12 50 LEU B O 1
ATOM 1564 N N . GLU B 1 51 ? 13.883 -14.078 -7.297 1 97.62 51 GLU B N 1
ATOM 1565 C CA . GLU B 1 51 ? 13.812 -14.836 -8.547 1 97.62 51 GLU B CA 1
ATOM 1566 C C . GLU B 1 51 ? 13.859 -16.344 -8.281 1 97.62 51 GLU B C 1
ATOM 1568 O O . GLU B 1 51 ? 13.109 -17.109 -8.891 1 97.62 51 GLU B O 1
ATOM 1573 N N . GLU B 1 52 ? 14.742 -16.688 -7.402 1 97.94 52 GLU B N 1
ATOM 1574 C CA . GLU B 1 52 ? 14.828 -18.094 -7.031 1 97.94 52 GLU B CA 1
ATOM 1575 C C . GLU B 1 52 ? 13.516 -18.578 -6.418 1 97.94 52 GLU B C 1
ATOM 1577 O O . GLU B 1 52 ? 13.039 -19.672 -6.754 1 97.94 52 GLU B O 1
ATOM 1582 N N . LYS B 1 53 ? 12.953 -17.844 -5.523 1 98.25 53 LYS B N 1
ATOM 1583 C CA . LYS B 1 53 ? 11.695 -18.203 -4.883 1 98.25 53 LYS B CA 1
ATOM 1584 C C . LYS B 1 53 ? 10.578 -18.359 -5.91 1 98.25 53 LYS B C 1
ATOM 1586 O O . LYS B 1 53 ? 9.797 -19.312 -5.848 1 98.25 53 LYS B O 1
ATOM 1591 N N . ILE B 1 54 ? 10.539 -17.422 -6.859 1 98.56 54 ILE B N 1
ATOM 1592 C CA . ILE B 1 54 ? 9.531 -17.484 -7.914 1 98.56 54 ILE B CA 1
ATOM 1593 C C . ILE B 1 54 ? 9.695 -18.781 -8.711 1 98.56 54 ILE B C 1
ATOM 1595 O O . ILE B 1 54 ? 8.719 -19.484 -8.977 1 98.56 54 ILE B O 1
ATOM 1599 N N . ASN B 1 55 ? 10.898 -19.141 -8.938 1 97.62 55 ASN B N 1
ATOM 1600 C CA . ASN B 1 55 ? 11.188 -20.25 -9.852 1 97.62 55 ASN B CA 1
ATOM 1601 C C . ASN B 1 55 ? 11.102 -21.594 -9.141 1 97.62 55 ASN B C 1
ATOM 1603 O O . ASN B 1 55 ? 10.945 -22.641 -9.789 1 97.62 55 ASN B O 1
ATOM 1607 N N . THR B 1 56 ? 11.18 -21.641 -7.84 1 97.69 56 THR B N 1
ATOM 1608 C CA . THR B 1 56 ? 11.25 -22.922 -7.152 1 97.69 56 THR B CA 1
ATOM 1609 C C . THR B 1 56 ? 9.938 -23.234 -6.441 1 97.69 56 THR B C 1
ATOM 1611 O O . THR B 1 56 ? 9.688 -24.375 -6.055 1 97.69 56 THR B O 1
ATOM 1614 N N . SER B 1 57 ? 9.133 -22.25 -6.23 1 98.06 57 SER B N 1
ATOM 1615 C CA . SER B 1 57 ? 7.855 -22.453 -5.555 1 98.06 57 SER B CA 1
ATOM 1616 C C . SER B 1 57 ? 6.793 -22.969 -6.523 1 98.06 57 SER B C 1
ATOM 1618 O O . SER B 1 57 ? 6.727 -22.531 -7.672 1 98.06 57 SER B O 1
ATOM 1620 N N . LYS B 1 58 ? 6.004 -23.906 -6.051 1 98.38 58 LYS B N 1
ATOM 1621 C CA . LYS B 1 58 ? 4.852 -24.297 -6.852 1 98.38 58 LYS B CA 1
ATOM 1622 C C . LYS B 1 58 ? 3.824 -23.172 -6.938 1 98.38 58 LYS B C 1
ATOM 1624 O O . LYS B 1 58 ? 3.279 -22.906 -8.008 1 98.38 58 LYS B O 1
ATOM 1629 N N . VAL B 1 59 ? 3.494 -22.594 -5.773 1 98.94 59 VAL B N 1
ATOM 1630 C CA . VAL B 1 59 ? 2.578 -21.469 -5.664 1 98.94 59 VAL B CA 1
ATOM 1631 C C . VAL B 1 59 ? 3.186 -20.391 -4.758 1 98.94 59 VAL B C 1
ATOM 1633 O O . VAL B 1 59 ? 3.492 -20.656 -3.594 1 98.94 59 VAL B O 1
ATOM 1636 N N . LEU B 1 60 ? 3.463 -19.172 -5.301 1 98.94 60 LEU B N 1
ATOM 1637 C CA . LEU B 1 60 ? 4.027 -18.047 -4.543 1 98.94 60 LEU B CA 1
ATOM 1638 C C . LEU B 1 60 ? 3.143 -16.812 -4.656 1 98.94 60 LEU B C 1
ATOM 1640 O O . LEU B 1 60 ? 2.75 -16.422 -5.758 1 98.94 60 LEU B O 1
ATOM 1644 N N . LEU B 1 61 ? 2.812 -16.266 -3.537 1 99 61 LEU B N 1
ATOM 1645 C CA . LEU B 1 61 ? 2.062 -15.008 -3.488 1 99 61 LEU B CA 1
ATOM 1646 C C . LEU B 1 61 ? 2.92 -13.883 -2.92 1 99 61 LEU B C 1
ATOM 1648 O O . LEU B 1 61 ? 3.412 -13.977 -1.795 1 99 61 LEU B O 1
ATOM 1652 N N . ILE B 1 62 ? 3.184 -12.867 -3.76 1 98.94 62 ILE B N 1
ATOM 1653 C CA . ILE B 1 62 ? 3.752 -11.633 -3.244 1 98.94 62 ILE B CA 1
ATOM 1654 C C . ILE B 1 62 ? 2.662 -10.805 -2.568 1 98.94 62 ILE B C 1
ATOM 1656 O O . ILE B 1 62 ? 1.609 -10.555 -3.158 1 98.94 62 ILE B O 1
ATOM 1660 N N . SER B 1 63 ? 2.9 -10.344 -1.349 1 98.88 63 SER B N 1
ATOM 1661 C CA . SER B 1 63 ? 1.795 -9.852 -0.535 1 98.88 63 SER B CA 1
ATOM 1662 C C . SER B 1 63 ? 2.268 -8.797 0.457 1 98.88 63 SER B C 1
ATOM 1664 O O . SER B 1 63 ? 3.467 -8.531 0.566 1 98.88 63 SER B O 1
ATOM 1666 N N . LYS B 1 64 ? 1.335 -8.141 1.003 1 98.38 64 LYS B N 1
ATOM 1667 C CA . LYS B 1 64 ? 1.471 -7.332 2.211 1 98.38 64 LYS B CA 1
ATOM 1668 C C . LYS B 1 64 ? 0.421 -7.719 3.25 1 98.38 64 LYS B C 1
ATOM 1670 O O . LYS B 1 64 ? -0.758 -7.863 2.924 1 98.38 64 LYS B O 1
ATOM 1675 N N . GLU B 1 65 ? 0.875 -7.887 4.469 1 98.25 65 GLU B N 1
ATOM 1676 C CA . GLU B 1 65 ? -0.004 -8.438 5.496 1 98.25 65 GLU B CA 1
ATOM 1677 C C . GLU B 1 65 ? -1.23 -7.551 5.707 1 98.25 65 GLU B C 1
ATOM 1679 O O . GLU B 1 65 ? -2.334 -8.055 5.922 1 98.25 65 GLU B O 1
ATOM 1684 N N . TRP B 1 66 ? -1.001 -6.234 5.527 1 95.62 66 TRP B N 1
ATOM 1685 C CA . TRP B 1 66 ? -2.041 -5.281 5.902 1 95.62 66 TRP B CA 1
ATOM 1686 C C . TRP B 1 66 ? -3.041 -5.09 4.766 1 95.62 66 TRP B C 1
ATOM 1688 O O . TRP B 1 66 ? -4.117 -4.523 4.969 1 95.62 66 TRP B O 1
ATOM 1698 N N . CYS B 1 67 ? -2.857 -5.523 3.68 1 97 67 CYS B N 1
ATOM 1699 C CA . CYS B 1 67 ? -3.615 -5.164 2.488 1 97 67 CYS B CA 1
ATOM 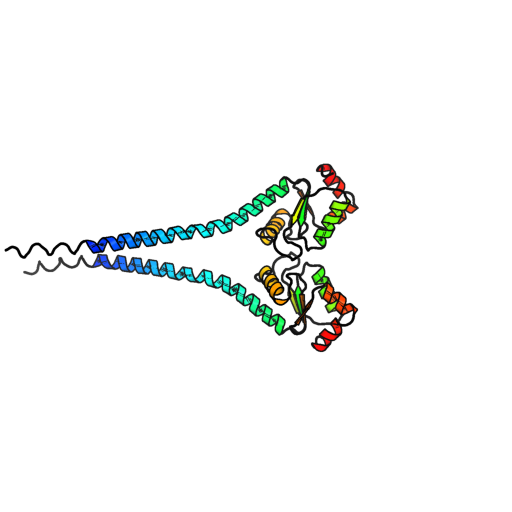1700 C C . CYS B 1 67 ? -4.82 -6.078 2.311 1 97 67 CYS B C 1
ATOM 1702 O O . CYS B 1 67 ? -4.668 -7.293 2.17 1 97 67 CYS B O 1
ATOM 1704 N N . PRO B 1 68 ? -6.004 -5.559 2.199 1 95.5 68 PRO B N 1
ATOM 1705 C CA . PRO B 1 68 ? -7.203 -6.395 2.121 1 95.5 68 PRO B CA 1
ATOM 1706 C C . PRO B 1 68 ? -7.27 -7.215 0.835 1 95.5 68 PRO B C 1
ATOM 1708 O O . PRO B 1 68 ? -7.785 -8.336 0.84 1 95.5 68 PRO B O 1
ATOM 1711 N N . PHE B 1 69 ? -6.75 -6.695 -0.199 1 97.69 69 PHE B N 1
ATOM 1712 C CA . PHE B 1 69 ? -6.707 -7.453 -1.442 1 97.69 69 PHE B CA 1
ATOM 1713 C C . PHE B 1 69 ? -5.82 -8.688 -1.295 1 97.69 69 PHE B C 1
ATOM 1715 O O . PHE B 1 69 ? -6.133 -9.75 -1.827 1 97.69 69 PHE B O 1
ATOM 1722 N N . CYS B 1 70 ? -4.727 -8.523 -0.632 1 98.69 70 CYS B N 1
ATOM 1723 C CA . CYS B 1 70 ? -3.842 -9.648 -0.353 1 98.69 70 CYS B CA 1
ATOM 1724 C C . CYS B 1 70 ? -4.535 -10.68 0.525 1 98.69 70 CYS B C 1
ATOM 1726 O O . CYS B 1 70 ? -4.41 -11.883 0.289 1 98.69 70 CYS B O 1
ATOM 1728 N N . GLN B 1 71 ? -5.234 -10.2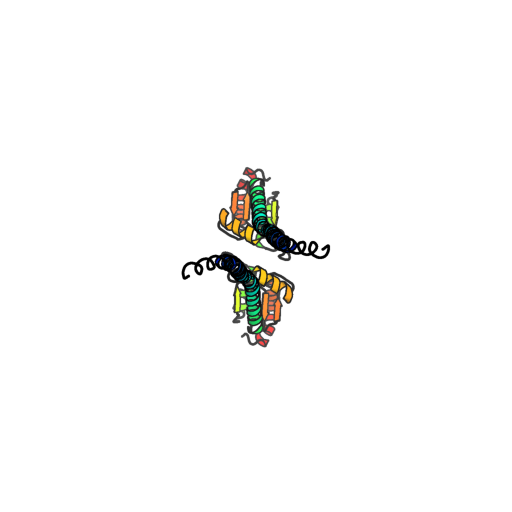34 1.511 1 98.25 71 GLN B N 1
ATOM 1729 C CA . GLN B 1 71 ? -5.973 -11.148 2.375 1 98.25 71 GLN B CA 1
ATOM 1730 C C . GLN B 1 71 ? -7.016 -11.93 1.581 1 98.25 71 GLN B C 1
ATOM 1732 O O . GLN B 1 71 ? -7.199 -13.125 1.803 1 98.25 71 GLN B O 1
ATOM 1737 N N . ARG B 1 72 ? -7.652 -11.211 0.675 1 98.38 72 ARG B N 1
ATOM 1738 C CA . ARG B 1 72 ? -8.664 -11.859 -0.148 1 98.38 72 ARG B CA 1
ATOM 1739 C C . ARG B 1 72 ? -8.055 -12.938 -1.026 1 98.38 72 ARG B C 1
ATOM 1741 O O . ARG B 1 72 ? -8.578 -14.047 -1.118 1 98.38 72 ARG B O 1
ATOM 1748 N N . ALA B 1 73 ? -6.973 -12.648 -1.688 1 98.88 73 ALA B N 1
ATOM 1749 C CA . ALA B 1 73 ? -6.293 -13.641 -2.518 1 98.88 73 ALA B CA 1
ATOM 1750 C C . ALA B 1 73 ? -5.859 -14.844 -1.686 1 98.88 73 ALA B C 1
ATOM 1752 O O . ALA B 1 73 ? -6.023 -15.992 -2.107 1 98.88 73 ALA B O 1
ATOM 1753 N N . LYS B 1 74 ? -5.285 -14.586 -0.517 1 98.81 74 LYS B N 1
ATOM 1754 C CA . LYS B 1 74 ? -4.883 -15.664 0.374 1 98.81 74 LYS B CA 1
ATOM 1755 C C . LYS B 1 74 ? -6.078 -16.531 0.754 1 98.81 74 LYS B C 1
ATOM 1757 O O . LYS B 1 74 ? -5.969 -17.766 0.805 1 98.81 74 LYS B O 1
ATOM 1762 N N . ALA B 1 75 ? -7.18 -15.938 1.036 1 98.81 75 ALA B N 1
ATOM 1763 C CA . ALA B 1 75 ? -8.383 -16.672 1.41 1 98.81 75 ALA B CA 1
ATOM 1764 C C . ALA B 1 75 ? -8.844 -17.594 0.28 1 98.81 75 ALA B C 1
ATOM 1766 O O . ALA B 1 75 ? -9.234 -18.734 0.52 1 98.81 75 ALA B O 1
ATOM 1767 N N . VAL B 1 76 ? -8.844 -17.047 -0.894 1 98.88 76 VAL B N 1
ATOM 1768 C CA . VAL B 1 76 ? -9.234 -17.844 -2.053 1 98.88 76 VAL B CA 1
ATOM 1769 C C . VAL B 1 76 ? -8.359 -19.094 -2.146 1 98.88 76 VAL B C 1
ATOM 1771 O O . VAL B 1 76 ? -8.867 -20.203 -2.293 1 98.88 76 VAL B O 1
ATOM 1774 N N . LEU B 1 77 ? -7.023 -18.938 -2.049 1 98.81 77 LEU B N 1
ATOM 1775 C CA . LEU B 1 77 ? -6.086 -20.047 -2.145 1 98.81 77 LEU B CA 1
ATOM 1776 C C . LEU B 1 77 ? -6.293 -21.031 -0.999 1 98.81 77 LEU B C 1
ATOM 1778 O O . LEU B 1 77 ? -6.293 -22.25 -1.211 1 98.81 77 LEU B O 1
ATOM 1782 N N . SER B 1 78 ? -6.5 -20.547 0.146 1 98.69 78 SER B N 1
ATOM 1783 C CA . SER B 1 78 ? -6.727 -21.375 1.321 1 98.69 78 SER B CA 1
ATOM 1784 C C . SER B 1 78 ? -8.016 -22.188 1.188 1 98.69 78 SER B C 1
ATOM 1786 O O . SER B 1 78 ? -8.055 -23.359 1.527 1 98.69 78 SER B O 1
ATOM 1788 N N . ASN B 1 79 ? -9.031 -21.531 0.702 1 98.31 79 ASN B N 1
ATOM 1789 C CA . ASN B 1 79 ? -10.32 -22.188 0.539 1 98.31 79 ASN B CA 1
ATOM 1790 C C . ASN B 1 79 ? -10.25 -23.328 -0.481 1 98.31 79 ASN B C 1
ATOM 1792 O O . ASN B 1 79 ? -11.008 -24.297 -0.392 1 98.31 79 ASN B O 1
ATOM 1796 N N . LEU B 1 80 ? -9.375 -23.172 -1.408 1 98.19 80 LEU B N 1
ATOM 1797 C CA . LEU B 1 80 ? -9.203 -24.203 -2.43 1 98.19 80 LEU B CA 1
ATOM 1798 C C . LEU B 1 80 ? -8.398 -25.375 -1.886 1 98.19 80 LEU B C 1
ATOM 1800 O O . LEU B 1 80 ? -8.242 -26.406 -2.562 1 98.19 80 LEU B O 1
ATOM 1804 N N . GLY B 1 81 ? -7.773 -25.141 -0.705 1 97.56 81 GLY B N 1
ATOM 1805 C CA . GLY B 1 81 ? -7.031 -26.234 -0.08 1 97.56 81 GLY B CA 1
ATOM 1806 C C . GLY B 1 81 ? -5.609 -26.359 -0.595 1 97.56 81 GLY B C 1
ATOM 1807 O O . GLY B 1 81 ? -5.016 -27.438 -0.529 1 97.56 81 GLY B O 1
ATOM 1808 N N . VAL B 1 82 ? -5.066 -25.312 -1.102 1 96.56 82 VAL B N 1
ATOM 1809 C CA . VAL B 1 82 ? -3.73 -25.344 -1.686 1 96.56 82 VAL B CA 1
ATOM 1810 C C . VAL B 1 82 ? -2.715 -24.797 -0.688 1 96.56 82 VAL B C 1
ATOM 1812 O O . VAL B 1 82 ? -2.996 -23.828 0.019 1 96.56 82 VAL B O 1
ATOM 1815 N N . SER B 1 83 ? -1.576 -25.547 -0.602 1 95.19 83 SER B N 1
ATOM 1816 C CA . SER B 1 83 ? -0.444 -24.969 0.108 1 95.19 83 SER B CA 1
ATOM 1817 C C . SER B 1 83 ? 0.298 -23.953 -0.767 1 95.19 83 SER B C 1
ATOM 1819 O O . SER B 1 83 ? 0.55 -24.219 -1.944 1 95.19 83 SER B O 1
ATOM 1821 N N . PHE B 1 84 ? 0.545 -22.891 -0.207 1 98.44 84 PHE B N 1
ATOM 1822 C CA . PHE B 1 84 ? 1.236 -21.875 -0.988 1 98.44 84 PHE B CA 1
ATOM 1823 C C . PHE B 1 84 ? 2.209 -21.094 -0.116 1 98.44 84 PHE B C 1
ATOM 1825 O O . PHE B 1 84 ? 1.994 -20.953 1.091 1 98.44 84 PHE B O 1
ATOM 1832 N N . SER B 1 85 ? 3.273 -20.641 -0.763 1 98.56 85 SER B N 1
ATOM 1833 C CA . SER B 1 85 ? 4.242 -19.75 -0.123 1 98.56 85 SER B CA 1
ATOM 1834 C C . SER B 1 85 ? 3.828 -18.281 -0.257 1 98.56 85 SER B C 1
ATOM 1836 O O . SER B 1 85 ? 3.195 -17.906 -1.243 1 98.56 85 SER B O 1
ATOM 1838 N N . VAL B 1 86 ? 4.234 -17.531 0.737 1 98.88 86 VAL B N 1
ATOM 1839 C CA . VAL B 1 86 ? 3.945 -16.094 0.71 1 98.88 86 VAL B CA 1
ATOM 1840 C C . VAL B 1 86 ? 5.223 -15.305 0.977 1 98.88 86 VAL B C 1
ATOM 1842 O O . VAL B 1 86 ? 5.988 -15.641 1.884 1 98.88 86 VAL B O 1
ATOM 1845 N N . LEU B 1 87 ? 5.5 -14.352 0.128 1 98.88 87 LEU B N 1
ATOM 1846 C CA . LEU B 1 87 ? 6.477 -13.328 0.469 1 98.88 87 LEU B CA 1
ATOM 1847 C C . LEU B 1 87 ? 5.785 -12.047 0.928 1 98.88 87 LEU B C 1
ATOM 1849 O O . LEU B 1 87 ? 5.281 -11.281 0.106 1 98.88 87 LEU B O 1
ATOM 1853 N N . GLU B 1 88 ? 5.828 -11.859 2.229 1 98.88 88 GLU B N 1
ATOM 1854 C CA . GLU B 1 88 ? 5.285 -10.641 2.809 1 98.88 88 GLU B CA 1
ATOM 1855 C C . GLU B 1 88 ? 6.293 -9.492 2.734 1 98.88 88 GLU B C 1
ATOM 1857 O O . GLU B 1 88 ? 7.406 -9.609 3.242 1 98.88 88 GLU B O 1
ATOM 1862 N N . LEU B 1 89 ? 5.816 -8.438 2.115 1 98.62 89 LEU B N 1
ATOM 1863 C CA . LEU B 1 89 ? 6.723 -7.305 1.981 1 98.62 89 LEU B CA 1
ATOM 1864 C C . LEU B 1 89 ? 6.672 -6.418 3.223 1 98.62 89 LEU B C 1
ATOM 1866 O O . LEU B 1 89 ? 7.676 -5.816 3.604 1 98.62 89 LEU B O 1
ATOM 1870 N N . GLU B 1 90 ? 5.488 -6.301 3.756 1 98.38 90 GLU B N 1
ATOM 1871 C CA . GLU B 1 90 ? 5.23 -5.496 4.945 1 98.38 90 GLU B CA 1
ATOM 1872 C C . GLU B 1 90 ? 4.32 -6.234 5.926 1 98.38 90 GLU B C 1
ATOM 1874 O O . GLU B 1 90 ? 3.473 -7.031 5.512 1 98.38 90 GLU B O 1
ATOM 1879 N N . ASN B 1 91 ? 4.535 -5.93 7.184 1 98.5 91 ASN B N 1
ATOM 1880 C CA . ASN B 1 91 ? 3.688 -6.57 8.18 1 98.5 91 ASN B CA 1
ATOM 1881 C C . ASN B 1 91 ? 2.402 -5.781 8.414 1 98.5 91 ASN B C 1
ATOM 1883 O O . ASN B 1 91 ? 2.115 -4.828 7.691 1 98.5 91 ASN B O 1
ATOM 1887 N N . LYS B 1 92 ? 1.646 -6.152 9.398 1 97.25 92 LYS B N 1
ATOM 1888 C CA . LYS B 1 92 ? 0.347 -5.555 9.688 1 97.25 92 LYS B CA 1
ATOM 1889 C C . LYS B 1 92 ? 0.49 -4.078 10.039 1 97.25 92 LYS B C 1
ATOM 1891 O O . LYS B 1 92 ? -0.393 -3.271 9.742 1 97.25 92 LYS B O 1
ATOM 1896 N N . ALA B 1 93 ? 1.637 -3.715 10.641 1 96.12 93 ALA B N 1
ATOM 1897 C CA . ALA B 1 93 ? 1.904 -2.338 11.047 1 96.12 93 ALA B CA 1
ATOM 1898 C C . ALA B 1 93 ? 2.553 -1.549 9.906 1 96.12 93 ALA B C 1
ATOM 1900 O O . ALA B 1 93 ? 3.002 -0.417 10.109 1 96.12 93 ALA B O 1
ATOM 1901 N N . ARG B 1 94 ? 2.607 -2.172 8.711 1 96.38 94 ARG B N 1
ATOM 1902 C CA . ARG B 1 94 ? 3.152 -1.56 7.504 1 96.38 94 ARG B CA 1
ATOM 1903 C C . ARG B 1 94 ? 4.645 -1.291 7.648 1 96.38 94 ARG B C 1
ATOM 1905 O O . ARG B 1 94 ? 5.156 -0.292 7.137 1 96.38 94 ARG B O 1
ATOM 1912 N N . GLN B 1 95 ? 5.254 -2.119 8.492 1 96.5 95 GLN B N 1
ATOM 1913 C CA . GLN B 1 95 ? 6.711 -2.143 8.57 1 96.5 95 GLN B CA 1
ATOM 1914 C C . GLN B 1 95 ? 7.297 -3.137 7.574 1 96.5 95 GLN B C 1
ATOM 1916 O O . GLN B 1 95 ? 6.727 -4.207 7.348 1 96.5 95 GLN B O 1
ATOM 1921 N N . PRO B 1 96 ? 8.438 -2.811 7.012 1 97.12 96 PRO B N 1
ATOM 1922 C CA . PRO B 1 96 ? 9.031 -3.717 6.027 1 97.12 96 PRO B CA 1
ATOM 1923 C C . PRO B 1 96 ? 9.438 -5.059 6.633 1 97.12 96 PRO B C 1
ATOM 1925 O O . PRO B 1 96 ? 9.938 -5.109 7.758 1 97.12 96 PRO B O 1
ATOM 1928 N N . LEU B 1 97 ? 9.273 -6.086 5.895 1 98.12 97 LEU B N 1
ATOM 1929 C CA . LEU B 1 97 ? 9.688 -7.426 6.285 1 98.12 97 LEU B CA 1
ATOM 1930 C C . LEU B 1 97 ? 10.773 -7.953 5.344 1 98.12 97 LEU B C 1
ATOM 1932 O O . LEU B 1 97 ? 11.266 -9.07 5.52 1 98.12 97 LEU B O 1
ATOM 1936 N N . VAL B 1 98 ? 11.133 -7.168 4.32 1 97.81 98 VAL B N 1
ATOM 1937 C CA . VAL B 1 98 ? 12.234 -7.418 3.398 1 97.81 98 VAL B CA 1
ATOM 1938 C C . VAL B 1 98 ? 13.156 -6.199 3.352 1 97.81 98 VAL B C 1
ATOM 1940 O O . VAL B 1 98 ? 12.82 -5.141 3.885 1 97.81 98 VAL B O 1
ATOM 1943 N N . GLU B 1 99 ? 14.273 -6.348 2.732 1 95.88 99 GLU B N 1
ATOM 1944 C CA . GLU B 1 99 ? 15.266 -5.281 2.732 1 95.88 99 GLU B CA 1
ATOM 1945 C C . GLU B 1 99 ? 14.703 -4.004 2.111 1 95.88 99 GLU B C 1
ATOM 1947 O O . GLU B 1 99 ? 14.875 -2.914 2.66 1 95.88 99 GLU B O 1
ATOM 1952 N N . ASP B 1 100 ? 14.039 -4.07 0.938 1 95.56 100 ASP B N 1
ATOM 1953 C CA . ASP B 1 100 ? 13.484 -2.922 0.224 1 95.56 100 ASP B CA 1
ATOM 1954 C C . ASP B 1 100 ? 12.203 -3.295 -0.514 1 95.56 100 ASP B C 1
ATOM 1956 O O . ASP B 1 100 ? 12.25 -3.707 -1.675 1 95.56 100 ASP B O 1
ATOM 1960 N N . PRO B 1 101 ? 11.078 -3.053 0.178 1 97.12 101 PRO B N 1
ATOM 1961 C CA . PRO B 1 101 ? 9.812 -3.375 -0.487 1 97.12 101 PRO B CA 1
ATOM 1962 C C . PRO B 1 101 ? 9.656 -2.66 -1.826 1 97.12 101 PRO B C 1
ATOM 1964 O O . PRO B 1 101 ? 9.109 -3.234 -2.773 1 97.12 101 PRO B O 1
ATOM 1967 N N . THR B 1 102 ? 10.109 -1.46 -1.914 1 95.06 102 THR B N 1
ATOM 1968 C CA . THR B 1 102 ? 9.992 -0.678 -3.139 1 95.06 102 THR B CA 1
ATOM 1969 C C . THR B 1 102 ? 10.742 -1.35 -4.285 1 95.06 102 THR B C 1
ATOM 1971 O O . THR B 1 102 ? 10.25 -1.398 -5.414 1 95.06 102 THR B O 1
ATOM 1974 N N . ALA B 1 103 ? 11.898 -1.86 -3.955 1 95.88 103 ALA B N 1
ATOM 1975 C CA . ALA B 1 103 ? 12.688 -2.557 -4.973 1 95.88 103 ALA B CA 1
ATOM 1976 C C . ALA B 1 103 ? 11.953 -3.803 -5.469 1 95.88 103 ALA B C 1
ATOM 1978 O O . ALA B 1 103 ? 12 -4.121 -6.66 1 95.88 103 ALA B O 1
ATOM 1979 N N . VAL B 1 104 ? 11.32 -4.488 -4.586 1 98.12 104 VAL B N 1
ATOM 1980 C CA . VAL B 1 104 ? 10.555 -5.668 -4.977 1 98.12 104 VAL B CA 1
ATOM 1981 C C . VAL B 1 104 ? 9.422 -5.258 -5.91 1 98.12 104 VAL B C 1
ATOM 1983 O O . VAL B 1 104 ? 9.188 -5.898 -6.938 1 98.12 104 VAL B O 1
ATOM 1986 N N . MET B 1 105 ? 8.742 -4.211 -5.539 1 97.69 105 MET B N 1
ATOM 1987 C CA . MET B 1 105 ? 7.629 -3.729 -6.348 1 97.69 105 MET B CA 1
ATOM 1988 C C . MET B 1 105 ? 8.109 -3.264 -7.719 1 97.69 105 MET B C 1
ATOM 1990 O O . MET B 1 105 ? 7.434 -3.48 -8.727 1 97.69 105 MET B O 1
ATOM 1994 N N . ASP B 1 106 ? 9.273 -2.631 -7.762 1 96.75 106 ASP B N 1
ATOM 1995 C CA . ASP B 1 106 ? 9.859 -2.244 -9.039 1 96.75 106 ASP B CA 1
ATOM 1996 C C . ASP B 1 106 ? 10.164 -3.471 -9.898 1 96.75 106 ASP B C 1
ATOM 1998 O O . ASP B 1 106 ? 9.922 -3.467 -11.102 1 96.75 106 ASP B O 1
ATOM 2002 N N . TYR B 1 107 ? 10.703 -4.434 -9.266 1 98.25 107 TYR B N 1
ATOM 2003 C CA . TYR B 1 107 ? 10.992 -5.676 -9.969 1 98.25 107 TYR B CA 1
ATOM 2004 C C . TYR B 1 107 ? 9.711 -6.316 -10.5 1 98.25 107 TYR B C 1
ATOM 2006 O O . TYR B 1 107 ? 9.672 -6.781 -11.641 1 98.25 107 TYR B O 1
ATOM 2014 N N . MET B 1 108 ? 8.648 -6.34 -9.703 1 98.56 108 MET B N 1
ATOM 2015 C CA . MET B 1 108 ? 7.355 -6.867 -10.141 1 98.56 108 MET B CA 1
ATOM 2016 C C . MET B 1 108 ? 6.84 -6.098 -11.352 1 98.56 108 MET B C 1
ATOM 2018 O O . MET B 1 108 ? 6.301 -6.691 -12.281 1 98.56 108 MET B O 1
ATOM 2022 N N . GLU B 1 109 ? 6.957 -4.816 -11.258 1 98.25 109 GLU B N 1
ATOM 2023 C CA . GLU B 1 109 ? 6.539 -4.023 -12.414 1 98.25 109 GLU B CA 1
ATOM 2024 C C . GLU B 1 109 ? 7.27 -4.465 -13.68 1 98.25 109 GLU B C 1
ATOM 2026 O O . GLU B 1 109 ? 6.652 -4.609 -14.734 1 98.25 109 GLU B O 1
ATOM 2031 N N . ASN B 1 110 ? 8.523 -4.711 -13.523 1 97.94 110 ASN B N 1
ATOM 2032 C CA . ASN B 1 110 ? 9.344 -5.102 -14.664 1 97.94 110 ASN B CA 1
ATOM 2033 C C . ASN B 1 110 ? 8.891 -6.434 -15.25 1 97.94 110 ASN B C 1
ATOM 2035 O O . ASN B 1 110 ? 8.805 -6.578 -16.469 1 97.94 110 ASN B O 1
ATOM 2039 N N . ILE B 1 111 ? 8.508 -7.352 -14.422 1 98.19 111 ILE B N 1
ATOM 2040 C CA . ILE B 1 111 ? 8.32 -8.695 -14.961 1 98.19 111 ILE B CA 1
ATOM 2041 C C . ILE B 1 111 ? 6.828 -8.992 -15.094 1 98.19 111 ILE B C 1
ATOM 2043 O O . ILE B 1 111 ? 6.438 -9.953 -15.766 1 98.19 111 ILE B O 1
ATOM 2047 N N . THR B 1 112 ? 5.941 -8.211 -14.445 1 98.62 112 THR B N 1
ATOM 2048 C CA . THR B 1 112 ? 4.523 -8.555 -14.477 1 98.62 112 THR B CA 1
ATOM 2049 C C . THR B 1 112 ? 3.693 -7.391 -15.016 1 98.62 112 THR B C 1
ATOM 2051 O O . THR B 1 112 ? 2.496 -7.539 -15.266 1 98.62 112 THR B O 1
ATOM 2054 N N . GLY B 1 113 ? 4.273 -6.199 -15.102 1 98.31 113 GLY B N 1
ATOM 2055 C CA . GLY B 1 113 ? 3.596 -5.066 -15.711 1 98.31 113 GLY B CA 1
ATOM 2056 C C . GLY B 1 113 ? 2.939 -4.148 -14.703 1 98.31 113 GLY B C 1
ATOM 2057 O O . GLY B 1 113 ? 2.32 -3.146 -15.07 1 98.31 113 GLY B O 1
ATOM 2058 N N . ALA B 1 114 ? 3.068 -4.492 -13.406 1 98.19 114 ALA B N 1
ATOM 2059 C CA . ALA B 1 114 ? 2.461 -3.623 -12.398 1 98.19 114 ALA B CA 1
ATOM 2060 C C . ALA B 1 114 ? 3.195 -3.727 -11.07 1 98.19 114 ALA B C 1
ATOM 2062 O O . ALA B 1 114 ? 3.838 -4.738 -10.781 1 98.19 114 ALA B O 1
ATOM 2063 N N . ARG B 1 115 ? 3.033 -2.713 -10.211 1 97.56 115 ARG B N 1
ATOM 2064 C CA . ARG B 1 115 ? 3.629 -2.633 -8.883 1 97.56 115 ARG B CA 1
ATOM 2065 C C . ARG B 1 115 ? 2.67 -3.156 -7.82 1 97.56 115 ARG B C 1
ATOM 2067 O O . ARG B 1 115 ? 3.055 -3.324 -6.66 1 97.56 115 ARG B O 1
ATOM 2074 N N . SER B 1 116 ? 1.419 -3.494 -8.203 1 97.75 116 SER B N 1
ATOM 2075 C CA . SER B 1 116 ? 0.359 -3.811 -7.25 1 97.75 116 SER B CA 1
ATOM 2076 C C . SER B 1 116 ? 0.587 -5.172 -6.602 1 97.75 116 SER B C 1
ATOM 2078 O O . SER B 1 116 ? 1.234 -6.043 -7.184 1 97.75 116 SER B O 1
ATOM 2080 N N . VAL B 1 117 ? 0.1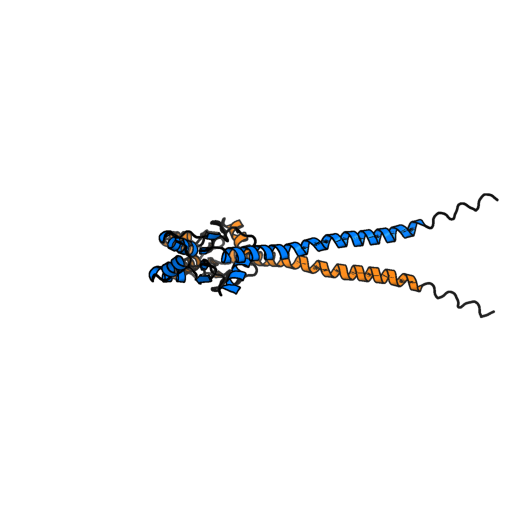24 -5.27 -5.332 1 98.25 117 VAL B N 1
ATOM 2081 C CA . VAL B 1 117 ? -0.006 -6.562 -4.672 1 98.25 117 VAL B CA 1
ATOM 2082 C C . VAL B 1 117 ? -1.481 -6.875 -4.434 1 98.25 117 VAL B C 1
ATOM 2084 O O . VAL B 1 117 ? -2.318 -5.969 -4.41 1 98.25 117 VAL B O 1
ATOM 2087 N N . PRO B 1 118 ? -1.819 -8.141 -4.316 1 98.75 118 PRO B N 1
ATOM 2088 C CA . PRO B 1 118 ? -0.997 -9.352 -4.43 1 98.75 118 PRO B CA 1
ATOM 2089 C C . PRO B 1 118 ? -0.622 -9.672 -5.875 1 98.75 118 PRO B C 1
ATOM 2091 O O . PRO B 1 118 ? -1.277 -9.203 -6.809 1 98.75 118 PRO B O 1
ATOM 2094 N N . ARG B 1 119 ? 0.458 -10.391 -6.066 1 98.94 119 ARG B N 1
ATOM 2095 C CA . ARG B 1 119 ? 0.833 -11 -7.34 1 98.94 119 ARG B CA 1
ATOM 2096 C C . ARG B 1 119 ? 1.044 -12.508 -7.184 1 98.94 119 ARG B C 1
ATOM 2098 O O . ARG B 1 119 ? 1.892 -12.938 -6.402 1 98.94 119 ARG B O 1
ATOM 2105 N N . LEU B 1 120 ? 0.33 -13.242 -7.926 1 99 120 LEU B N 1
ATOM 2106 C CA . LEU B 1 120 ? 0.345 -14.703 -7.805 1 99 120 LEU B CA 1
ATOM 2107 C C . LEU B 1 120 ? 1.188 -15.328 -8.914 1 99 120 LEU B C 1
ATOM 2109 O O . LEU B 1 120 ? 1.007 -15.016 -10.086 1 99 120 LEU B O 1
ATOM 2113 N N . PHE B 1 121 ? 2.061 -16.156 -8.484 1 98.94 121 PHE B N 1
ATOM 2114 C CA . PHE B 1 121 ? 2.834 -17 -9.383 1 98.94 121 PHE B CA 1
ATOM 2115 C C . PHE B 1 121 ? 2.508 -18.484 -9.156 1 98.94 121 PHE B C 1
ATOM 2117 O O . PHE B 1 121 ? 2.402 -18.922 -8.016 1 98.94 121 PHE B O 1
ATOM 2124 N N . ILE B 1 122 ? 2.338 -19.219 -10.219 1 98.88 122 ILE B N 1
ATOM 2125 C CA . ILE B 1 122 ? 2.184 -20.656 -10.188 1 98.88 122 ILE B CA 1
ATOM 2126 C C . ILE B 1 122 ? 3.223 -21.312 -11.102 1 98.88 122 ILE B C 1
ATOM 2128 O O . ILE B 1 122 ? 3.285 -21.016 -12.297 1 98.88 122 ILE B O 1
ATOM 2132 N N . ALA B 1 123 ? 4.051 -22.109 -10.469 1 98.19 123 ALA B N 1
ATOM 2133 C CA . ALA B 1 123 ? 5.105 -22.812 -11.203 1 98.19 123 ALA B CA 1
ATOM 2134 C C . ALA B 1 123 ? 5.965 -21.828 -12 1 98.19 123 ALA B C 1
ATOM 2136 O O . ALA B 1 123 ? 6.234 -22.047 -13.18 1 98.19 123 ALA B O 1
ATOM 2137 N N . GLY B 1 124 ? 6.176 -20.703 -11.383 1 98.44 124 GLY B N 1
ATOM 2138 C CA . GLY B 1 124 ? 7.109 -19.734 -11.953 1 98.44 124 GLY B CA 1
ATOM 2139 C C . GLY B 1 124 ? 6.457 -18.766 -12.914 1 98.44 124 GLY B C 1
ATOM 2140 O O . GLY B 1 124 ? 7.102 -17.828 -13.398 1 98.44 124 GLY B O 1
ATOM 2141 N N . HIS B 1 125 ? 5.148 -18.953 -13.18 1 98.5 125 HIS B N 1
ATOM 2142 C CA . HIS B 1 125 ? 4.449 -18.078 -14.125 1 98.5 125 HIS B CA 1
ATOM 2143 C C . HIS B 1 125 ? 3.518 -17.109 -13.398 1 98.5 125 HIS B C 1
ATOM 2145 O O . HIS B 1 125 ? 2.785 -17.516 -12.484 1 98.5 125 HIS B O 1
ATOM 2151 N N . PHE B 1 126 ? 3.541 -15.914 -13.898 1 98.94 126 PHE B N 1
ATOM 2152 C CA . PHE B 1 126 ? 2.633 -14.914 -13.359 1 98.94 126 PHE B CA 1
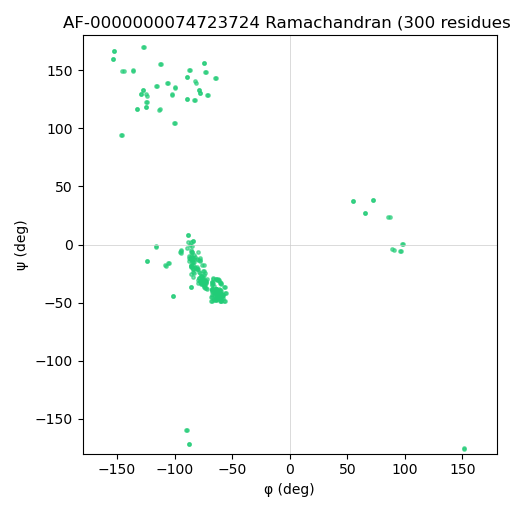ATOM 2153 C C . PHE B 1 126 ? 1.195 -15.203 -13.766 1 98.94 126 PHE B C 1
ATOM 2155 O O . PHE B 1 126 ? 0.906 -15.391 -14.953 1 98.94 126 PHE B O 1
ATOM 2162 N N . ILE B 1 127 ? 0.314 -15.227 -12.727 1 98.88 127 ILE B N 1
ATOM 2163 C CA . ILE B 1 127 ? -1.098 -15.523 -12.945 1 98.88 127 ILE B CA 1
ATOM 2164 C C . ILE B 1 127 ? -1.904 -14.227 -12.938 1 98.88 127 ILE B C 1
ATOM 2166 O O . ILE B 1 127 ? -2.824 -14.055 -13.742 1 98.88 127 ILE B O 1
ATOM 2170 N N . GLY B 1 128 ? -1.603 -13.367 -11.969 1 98.88 128 GLY B N 1
ATOM 2171 C CA . GLY B 1 128 ? -2.342 -12.117 -11.867 1 98.88 128 GLY B CA 1
ATOM 2172 C C . GLY B 1 128 ? -2.424 -11.586 -10.445 1 98.88 128 GLY B C 1
ATOM 2173 O O . GLY B 1 128 ? -1.768 -12.109 -9.547 1 98.88 128 GLY B O 1
ATOM 2174 N N . GLY B 1 129 ? -3.189 -10.461 -10.312 1 98.62 129 GLY B N 1
ATOM 2175 C CA . GLY B 1 129 ? -3.506 -9.898 -9.008 1 98.62 129 GLY B CA 1
ATOM 2176 C C . GLY B 1 129 ? -4.773 -10.477 -8.406 1 98.62 129 GLY B C 1
ATOM 2177 O O . GLY B 1 129 ? -5.234 -11.539 -8.812 1 98.62 129 GLY B O 1
ATOM 2178 N N . CYS B 1 130 ? -5.281 -9.695 -7.488 1 98.62 130 CYS B N 1
ATOM 2179 C CA . CYS B 1 130 ? -6.43 -10.18 -6.727 1 98.62 130 CYS B CA 1
ATOM 2180 C C . CYS B 1 130 ? -7.637 -10.383 -7.633 1 98.62 130 CYS B C 1
ATOM 2182 O O . CYS B 1 130 ? -8.289 -11.43 -7.574 1 98.62 130 CYS B O 1
ATOM 2184 N N . ASP B 1 131 ? -7.945 -9.453 -8.484 1 98.19 131 ASP B N 1
ATOM 2185 C CA . ASP B 1 131 ? -9.102 -9.562 -9.359 1 98.19 131 ASP B CA 1
ATOM 2186 C C . ASP B 1 131 ? -8.992 -10.789 -10.266 1 98.19 131 ASP B C 1
ATOM 2188 O O . ASP B 1 131 ? -9.977 -11.5 -10.477 1 98.19 131 ASP B O 1
ATOM 2192 N N . ASP B 1 132 ? -7.855 -11.031 -10.711 1 98.81 132 ASP B N 1
ATOM 2193 C CA . ASP B 1 132 ? -7.621 -12.188 -11.578 1 98.81 132 ASP B CA 1
ATOM 2194 C C . ASP B 1 132 ? -7.789 -13.492 -10.805 1 98.81 132 ASP B C 1
ATOM 2196 O O . ASP B 1 132 ? -8.414 -14.43 -11.289 1 98.81 132 ASP B O 1
ATOM 2200 N N . VAL B 1 133 ? -7.215 -13.523 -9.648 1 98.88 133 VAL B N 1
ATOM 2201 C CA . VAL B 1 133 ? -7.285 -14.711 -8.797 1 98.88 133 VAL B CA 1
ATOM 2202 C C . VAL B 1 133 ? -8.742 -15.047 -8.508 1 98.88 133 VAL B C 1
ATOM 2204 O O . VAL B 1 133 ? -9.164 -16.203 -8.664 1 98.88 133 VAL B O 1
ATOM 2207 N N . VAL B 1 134 ? -9.508 -14.078 -8.164 1 98.81 134 VAL B N 1
ATOM 2208 C CA . VAL B 1 134 ? -10.914 -14.281 -7.824 1 98.81 134 VAL B CA 1
ATOM 2209 C C . VAL B 1 134 ? -11.68 -14.75 -9.055 1 98.81 134 VAL B C 1
ATOM 2211 O O . VAL B 1 134 ? -12.445 -15.719 -8.992 1 98.81 134 VAL B O 1
ATOM 2214 N N . ARG B 1 135 ? -11.453 -14.062 -10.125 1 98.81 135 ARG B N 1
ATOM 2215 C CA . ARG B 1 135 ? -12.133 -14.414 -11.367 1 98.81 135 ARG B CA 1
ATOM 2216 C C . ARG B 1 135 ? -11.797 -15.836 -11.797 1 98.81 135 ARG B C 1
ATOM 2218 O O . ARG B 1 135 ? -12.688 -16.625 -12.141 1 98.81 135 ARG B O 1
ATOM 2225 N N . MET B 1 136 ? -10.531 -16.172 -11.805 1 98.88 136 MET B N 1
ATOM 2226 C CA . MET B 1 136 ? -10.094 -17.484 -12.258 1 98.88 136 MET B CA 1
ATOM 2227 C C . MET B 1 136 ? -10.57 -18.578 -11.305 1 98.88 136 MET B C 1
ATOM 2229 O O . MET B 1 136 ? -10.852 -19.703 -11.727 1 98.88 136 MET B O 1
ATOM 2233 N N . ALA B 1 137 ? -10.648 -18.297 -10.031 1 98.81 137 ALA B N 1
ATOM 2234 C CA . ALA B 1 137 ? -11.195 -19.266 -9.078 1 98.81 137 ALA B CA 1
ATOM 2235 C C . ALA B 1 137 ? -12.664 -19.547 -9.383 1 98.81 137 ALA B C 1
ATOM 2237 O O . ALA B 1 137 ? -13.094 -20.703 -9.352 1 98.81 137 ALA B O 1
ATOM 2238 N N . SER B 1 138 ? -13.406 -18.5 -9.719 1 98.56 138 SER B N 1
ATOM 2239 C CA . SER B 1 138 ? -14.828 -18.625 -10 1 98.56 138 SER B CA 1
ATOM 2240 C C . SER B 1 138 ? -15.078 -19.453 -11.266 1 98.56 138 SER B C 1
ATOM 2242 O O . SER B 1 138 ? -16.031 -20.219 -11.336 1 98.56 138 SER B O 1
ATOM 2244 N N . SER B 1 139 ? -14.25 -19.344 -12.219 1 98.5 139 SER B N 1
ATOM 2245 C CA . SER B 1 139 ? -14.43 -20.016 -13.508 1 98.5 139 SER B CA 1
ATOM 2246 C C . SER B 1 139 ? -13.883 -21.438 -13.461 1 98.5 139 SER B C 1
ATOM 2248 O O . SER B 1 139 ? -14.148 -22.234 -14.359 1 98.5 139 SER B O 1
ATOM 2250 N N . GLY B 1 140 ? -13.078 -21.672 -12.516 1 98.56 140 GLY B N 1
ATOM 2251 C CA . GLY B 1 140 ? -12.453 -22.984 -12.422 1 98.56 140 GLY B CA 1
ATOM 2252 C C . GLY B 1 140 ? -11.07 -23.031 -13.047 1 98.56 140 GLY B C 1
ATOM 2253 O O . GLY B 1 140 ? -10.359 -24.016 -12.922 1 98.56 140 GLY B O 1
ATOM 2254 N N . GLU B 1 141 ? -10.664 -21.969 -13.664 1 98.81 141 GLU B N 1
ATOM 2255 C CA . GLU B 1 141 ? -9.367 -21.906 -14.344 1 98.81 141 GLU B CA 1
ATOM 2256 C C . GLU B 1 141 ? -8.219 -21.969 -13.344 1 98.81 141 GLU B C 1
ATOM 2258 O O . GLU B 1 141 ? -7.195 -22.594 -13.609 1 98.81 141 GLU B O 1
ATOM 2263 N N . LEU B 1 142 ? -8.344 -21.344 -12.219 1 98.81 142 LEU B N 1
ATOM 2264 C CA . LEU B 1 142 ? -7.297 -21.359 -11.203 1 98.81 142 LEU B CA 1
ATOM 2265 C C . LEU B 1 142 ? -7.035 -22.781 -10.719 1 98.81 142 LEU B C 1
ATOM 2267 O O . LEU B 1 142 ? -5.883 -23.203 -10.609 1 98.81 142 LEU B O 1
ATOM 2271 N N . GLN B 1 143 ? -8.039 -23.516 -10.484 1 98.69 143 GLN B N 1
ATOM 2272 C CA . GLN B 1 143 ? -7.941 -24.891 -10.031 1 98.69 143 GLN B CA 1
ATOM 2273 C C . GLN B 1 143 ? -7.191 -25.75 -11.047 1 98.69 143 GLN B C 1
ATOM 2275 O O . GLN B 1 143 ? -6.371 -26.594 -10.672 1 98.69 143 GLN B O 1
ATOM 2280 N N . LYS B 1 144 ? -7.547 -25.516 -12.281 1 98.44 144 LYS B N 1
ATOM 2281 C CA . LYS B 1 144 ? -6.875 -26.266 -13.336 1 98.44 144 LYS B CA 1
ATOM 2282 C C . LYS B 1 144 ? -5.375 -26 -13.328 1 98.44 144 LYS B C 1
ATOM 2284 O O . LYS B 1 144 ? -4.574 -26.938 -13.391 1 98.44 144 LYS B O 1
ATOM 2289 N N . ARG B 1 145 ? -4.988 -24.688 -13.156 1 98.44 145 ARG B N 1
ATOM 2290 C CA . ARG B 1 145 ? -3.58 -24.312 -13.141 1 98.44 145 ARG B CA 1
ATOM 2291 C C . ARG B 1 145 ? -2.877 -24.875 -11.914 1 98.44 145 ARG B C 1
ATOM 2293 O O . ARG B 1 145 ? -1.74 -25.344 -12 1 98.44 145 ARG B O 1
ATOM 2300 N N . LEU B 1 146 ? -3.488 -24.875 -10.836 1 98.69 146 LEU B N 1
ATOM 2301 C CA . LEU B 1 146 ? -2.932 -25.375 -9.586 1 98.69 146 LEU B CA 1
ATOM 2302 C C . LEU B 1 146 ? -2.73 -26.891 -9.648 1 98.69 146 LEU B C 1
ATOM 2304 O O . LEU B 1 146 ? -1.714 -27.406 -9.18 1 98.69 146 LEU B O 1
ATOM 2308 N N . LYS B 1 147 ? -3.699 -27.578 -10.242 1 97.94 147 LYS B N 1
ATOM 2309 C CA . LYS B 1 147 ? -3.58 -29.016 -10.422 1 97.94 147 LYS B CA 1
ATOM 2310 C C . LYS B 1 147 ? -2.406 -29.359 -11.336 1 97.94 147 LYS B C 1
ATOM 2312 O O . LYS B 1 147 ? -1.63 -30.281 -11.031 1 97.94 147 LYS B O 1
ATOM 2317 N N . GLN B 1 148 ? -2.348 -28.656 -12.344 1 97.56 148 GLN B N 1
ATOM 2318 C CA . GLN B 1 148 ? -1.261 -28.875 -13.289 1 97.56 148 GLN B CA 1
ATOM 2319 C C . GLN B 1 148 ? 0.098 -28.672 -12.625 1 97.56 148 GLN B C 1
ATOM 2321 O O . GLN B 1 148 ? 1.071 -29.344 -12.977 1 97.56 148 GLN B O 1
ATOM 2326 N N . ALA B 1 149 ? 0.171 -27.781 -11.688 1 97.44 149 ALA B N 1
ATOM 2327 C CA . ALA B 1 149 ? 1.413 -27.453 -10.992 1 97.44 149 ALA B CA 1
ATOM 2328 C C . ALA B 1 149 ? 1.658 -28.422 -9.828 1 97.44 149 ALA B C 1
ATOM 2330 O O . ALA B 1 149 ? 2.691 -28.344 -9.164 1 97.44 149 ALA B O 1
ATOM 2331 N N . GLY B 1 150 ? 0.708 -29.266 -9.562 1 96.75 150 GLY B N 1
ATOM 2332 C CA . GLY B 1 150 ? 0.845 -30.188 -8.453 1 96.75 150 GLY B CA 1
ATOM 2333 C C . GLY B 1 150 ? 0.721 -29.531 -7.094 1 96.75 150 GLY B C 1
ATOM 2334 O O . GLY B 1 150 ? 1.414 -29.906 -6.148 1 96.75 150 GLY B O 1
ATOM 2335 N N . ALA B 1 151 ? -0.167 -28.609 -7.039 1 96 151 ALA B N 1
ATOM 2336 C CA . ALA B 1 151 ? -0.217 -27.797 -5.824 1 96 151 ALA B CA 1
ATOM 2337 C C . ALA B 1 151 ? -1.231 -28.344 -4.832 1 96 151 ALA B C 1
ATOM 2339 O O . ALA B 1 151 ? -1.396 -27.812 -3.734 1 96 151 ALA B O 1
ATOM 2340 N N . PHE B 1 152 ? -1.957 -29.328 -5.336 1 93.88 152 PHE B N 1
ATOM 2341 C CA . PHE B 1 152 ? -2.879 -29.984 -4.41 1 93.88 152 PHE B CA 1
ATOM 2342 C C . PHE B 1 152 ? -2.215 -31.172 -3.723 1 93.88 152 PHE B C 1
ATOM 2344 O O . PHE B 1 152 ? -1.306 -31.781 -4.281 1 93.88 152 PHE B O 1
#

Organism: NCBI:txid2562239